Protein AF-A0A9Q0PE56-F1 (afdb_monomer_lite)

Foldseek 3Di:
DDDDDDDDDDDDDDDDDDDDDDDDDDDPPDPPPPDPPPFDADEFDCPQVDDDDPDPHTPSLVVLVVVLVVQCVDPVCVVQVQLDHEYEQAELCRSVNNQVSNLSYEYAYQFCLSDDVSSDDPVGYHHDHDDAPAAFADPVRFDDLVQQQAAEDDEEAQDADDQSNCSVVCCVVPVPPHSYHRYYADPPDCRRVVSLVNLSSYQEYEQGQHNHQHDSVCVSNVSSVHQYEREGPRGDDPPPVDPCVVRYHYDYD

Sequence (253 aa):
MRFGSLSCPNSNVGASRCHREKTCGRRNQGLRKLKPQSYPIISSYNRHSKLHGKEKVSVNKMLQTKLVRFLMARDEWKRFGGKDHLIVAHHPNSMLYARKKLGSAMFVLADFGRYPVEIANLGKDIIAPYKHVVRTIPIGESAQFDHRPILMHFQGAIYRKDGGAIRQELYYLLKDEKDVHFTFGTYRGNGIRKAAQGMASSKFCLNIAGDTPSSNRLFDAIASRCVPVIISDDIELPFEDVPVDQIVGTIEK

Organism: Salix purpurea (NCBI:txid77065)

InterPro domains:
  IPR004263 Exostosin-like [PTHR11062] (48-242)
  IPR040911 Exostosin, GT47 domain [PF03016] (40-242)

Secondary structure (DSSP, 8-state):
--PPP-PPPP-----------PPPP-----------------B---TT-S--TT-SS-HHHHHHHHHHHHHHHSHHHHHHTTTT-EEE--STTTTTTTTTTSTTSEEEES-STTS-TTTS-TTT-EE-PPPP-SPPPPTTTSPPGGG-SEEEEEEE-----GGGGHHHHHHHHHTTSTTEEEEE--SSTTHHHHHHHHHHTEEEEEEE--SSS--THHHHHHHTT-EEEEE-SS-PPTTTTS-GGGT-EEE--

Radius of gyration: 26.86 Å; chains: 1; bounding box: 42×89×53 Å

Structure (mmCIF, N/CA/C/O backbone):
data_AF-A0A9Q0PE56-F1
#
_entry.id   AF-A0A9Q0PE56-F1
#
loop_
_atom_site.group_PDB
_atom_site.id
_atom_site.type_symbol
_atom_site.label_atom_id
_atom_site.label_alt_id
_atom_site.label_comp_id
_atom_site.label_asym_id
_atom_site.label_entity_id
_atom_site.label_seq_id
_atom_site.pdbx_PDB_ins_code
_atom_site.Cartn_x
_atom_site.Cartn_y
_atom_site.Cartn_z
_atom_site.occupancy
_atom_site.B_iso_or_equiv
_atom_site.auth_seq_id
_atom_site.auth_comp_id
_atom_site.auth_asym_id
_atom_site.auth_atom_id
_atom_site.pdbx_PDB_model_num
ATOM 1 N N . MET A 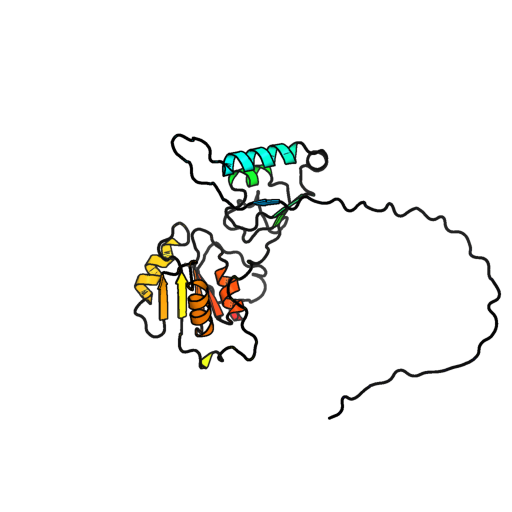1 1 ? -8.902 -42.636 25.214 1.00 28.75 1 MET A N 1
ATOM 2 C CA . MET A 1 1 ? -9.293 -44.044 24.996 1.00 28.75 1 MET A CA 1
ATOM 3 C C . MET A 1 1 ? -9.644 -44.235 23.526 1.00 28.75 1 MET A C 1
ATOM 5 O O . MET A 1 1 ? -10.440 -43.468 23.016 1.00 28.75 1 MET A O 1
ATOM 9 N N . ARG A 1 2 ? -8.963 -45.210 22.905 1.00 24.36 2 ARG A N 1
ATOM 10 C CA . ARG A 1 2 ? -9.181 -45.942 21.637 1.00 24.36 2 ARG A CA 1
ATOM 11 C C . ARG A 1 2 ? -9.651 -45.207 20.367 1.00 24.36 2 ARG A C 1
ATOM 13 O O . ARG A 1 2 ? -10.824 -44.924 20.176 1.00 24.36 2 ARG A O 1
ATOM 20 N N . PHE A 1 3 ? -8.684 -45.083 19.454 1.00 23.02 3 PHE A N 1
ATOM 21 C CA . PHE A 1 3 ? -8.836 -45.022 18.000 1.00 23.02 3 PHE A CA 1
ATOM 22 C C . PHE A 1 3 ? -9.337 -46.366 17.438 1.00 23.02 3 PHE A C 1
ATOM 24 O O . PHE A 1 3 ? -8.881 -47.422 17.882 1.00 23.02 3 PHE A O 1
ATOM 31 N N . GLY A 1 4 ? -10.238 -46.320 16.452 1.00 26.25 4 GLY A N 1
ATOM 32 C CA . GLY A 1 4 ? -10.675 -47.472 15.662 1.00 26.25 4 GLY A CA 1
ATOM 33 C C . GLY A 1 4 ? -9.893 -47.570 14.351 1.00 26.25 4 GLY A C 1
ATOM 34 O O . GLY A 1 4 ? -9.910 -46.649 13.541 1.00 26.25 4 GLY A O 1
ATOM 35 N N . SER A 1 5 ? -9.196 -48.688 14.177 1.00 26.25 5 SER A N 1
ATOM 36 C CA . SER A 1 5 ? -8.489 -49.127 12.973 1.00 26.25 5 SER A CA 1
ATOM 37 C C . SER A 1 5 ? -9.427 -49.864 12.014 1.00 26.25 5 SER A C 1
ATOM 39 O O . SER A 1 5 ? -10.208 -50.699 12.469 1.00 26.25 5 SER A O 1
ATOM 41 N N . LEU A 1 6 ? -9.274 -49.655 10.705 1.00 28.08 6 LEU A N 1
ATOM 42 C CA . LEU A 1 6 ? -9.803 -50.548 9.670 1.00 28.08 6 LEU A CA 1
ATOM 43 C C . LEU A 1 6 ? -8.651 -51.093 8.819 1.00 28.08 6 LEU A C 1
ATOM 45 O O . LEU A 1 6 ? -7.722 -50.382 8.445 1.00 28.08 6 LEU A O 1
ATOM 49 N N . SER A 1 7 ? -8.722 -52.401 8.622 1.00 27.05 7 SER A N 1
ATOM 50 C CA . SER A 1 7 ? -7.692 -53.355 8.224 1.00 27.05 7 SER A CA 1
ATOM 51 C C . SER A 1 7 ? -7.712 -53.681 6.728 1.00 27.05 7 SER A C 1
ATOM 53 O O . SER A 1 7 ? -8.782 -53.819 6.140 1.00 27.05 7 SER A O 1
ATOM 55 N N . CYS A 1 8 ? -6.531 -53.915 6.149 1.00 25.52 8 CYS A N 1
ATOM 56 C CA . CYS A 1 8 ? -6.355 -54.620 4.873 1.00 25.52 8 CYS A CA 1
ATOM 57 C C . CYS A 1 8 ? -6.513 -56.145 5.058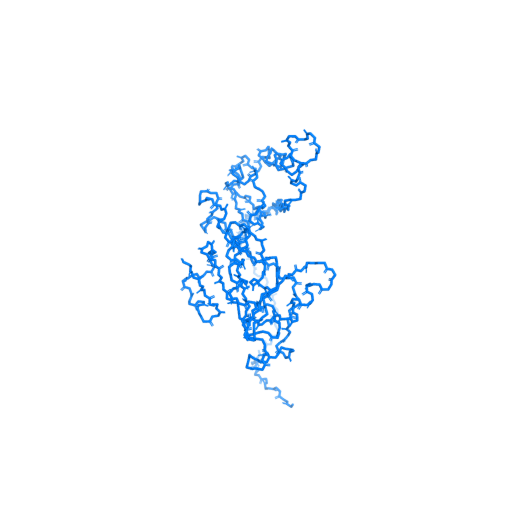 1.00 25.52 8 CYS A C 1
ATOM 59 O O . CYS A 1 8 ? -6.096 -56.656 6.101 1.00 25.52 8 CYS A O 1
ATOM 61 N N . PRO A 1 9 ? -7.004 -56.905 4.060 1.00 31.56 9 PRO A N 1
ATOM 62 C CA . PRO A 1 9 ? -6.915 -58.361 4.065 1.00 31.56 9 PRO A CA 1
ATOM 63 C C . PRO A 1 9 ? -5.605 -58.859 3.430 1.00 31.56 9 PRO A C 1
ATOM 65 O O . PRO A 1 9 ? -5.220 -58.440 2.340 1.00 31.56 9 PRO A O 1
ATOM 68 N N . ASN A 1 10 ? -4.958 -59.797 4.125 1.00 27.72 10 ASN A N 1
ATOM 69 C CA . ASN A 1 10 ? -3.873 -60.648 3.637 1.00 27.72 10 ASN A CA 1
ATOM 70 C C . ASN A 1 10 ? -4.438 -61.877 2.910 1.00 27.72 10 ASN A C 1
ATOM 72 O O . ASN A 1 10 ? -5.376 -62.503 3.401 1.00 27.72 10 ASN A O 1
ATOM 76 N N . SER A 1 11 ? -3.750 -62.332 1.863 1.00 32.38 11 SER A N 1
ATOM 77 C CA . SER A 1 11 ? -3.733 -63.750 1.488 1.00 32.38 11 SER A CA 1
ATOM 78 C C . SER A 1 11 ? -2.344 -64.142 0.974 1.00 32.38 11 SER A C 1
ATOM 80 O O . SER A 1 11 ? -1.921 -63.718 -0.098 1.00 32.38 11 SER A O 1
ATOM 82 N N . ASN A 1 12 ? -1.642 -64.939 1.785 1.00 28.52 12 ASN A N 1
ATOM 83 C CA . ASN A 1 12 ? -0.388 -65.637 1.492 1.00 28.52 12 ASN A CA 1
ATOM 84 C C . ASN A 1 12 ? -0.635 -66.826 0.557 1.00 28.52 12 ASN A C 1
ATOM 86 O O . ASN A 1 12 ? -1.458 -67.649 0.936 1.00 28.52 12 ASN A O 1
ATOM 90 N N . VAL A 1 13 ? 0.167 -67.015 -0.504 1.00 32.25 13 VAL A N 1
ATOM 91 C CA . VAL A 1 13 ? 0.642 -68.350 -0.944 1.00 32.25 13 VAL A CA 1
ATOM 92 C C . VAL A 1 13 ? 1.961 -68.228 -1.739 1.00 32.25 13 VAL A C 1
ATOM 94 O O . VAL A 1 13 ? 2.001 -67.581 -2.777 1.00 32.25 13 VAL A O 1
ATOM 97 N N . GLY A 1 14 ? 3.009 -68.919 -1.268 1.00 28.86 14 GLY A N 1
ATOM 98 C CA . GLY A 1 14 ? 3.878 -69.773 -2.099 1.00 28.86 14 GLY A CA 1
ATOM 99 C C . GLY A 1 14 ? 5.016 -69.149 -2.914 1.00 28.86 14 GLY A C 1
ATOM 100 O O . GLY A 1 14 ? 4.818 -68.641 -4.010 1.00 28.86 14 GLY A O 1
ATOM 101 N N . ALA A 1 15 ? 6.247 -69.331 -2.435 1.00 33.28 15 ALA A N 1
ATOM 102 C CA . ALA A 1 15 ? 7.472 -69.123 -3.198 1.00 33.28 15 ALA A CA 1
ATOM 103 C C . ALA A 1 15 ? 7.702 -70.240 -4.237 1.00 33.28 15 ALA A C 1
ATOM 105 O O . ALA A 1 15 ? 7.791 -71.410 -3.872 1.00 33.28 15 ALA A O 1
ATOM 106 N N . SER A 1 16 ? 7.921 -69.878 -5.506 1.00 29.52 16 SER A N 1
ATOM 107 C CA . SER A 1 16 ? 8.578 -70.755 -6.487 1.00 29.52 16 SER A CA 1
ATOM 108 C C . SER A 1 16 ? 9.168 -69.970 -7.670 1.00 29.52 16 SER A C 1
ATOM 110 O O . SER A 1 16 ? 8.442 -69.408 -8.479 1.00 29.52 16 SER A O 1
ATOM 112 N N . ARG A 1 17 ? 10.510 -69.963 -7.729 1.00 27.33 17 ARG A N 1
ATOM 113 C CA . ARG A 1 17 ? 11.422 -69.819 -8.888 1.00 27.33 17 ARG A CA 1
ATOM 114 C C . ARG A 1 17 ? 11.013 -68.881 -10.045 1.00 27.33 17 ARG A C 1
ATOM 116 O O . ARG A 1 17 ? 10.307 -69.275 -10.964 1.00 27.33 17 ARG A O 1
ATOM 123 N N . CYS A 1 18 ? 11.652 -67.709 -10.102 1.00 23.55 18 CYS A N 1
ATOM 124 C CA . CYS A 1 18 ? 11.768 -66.903 -11.323 1.00 23.55 18 CYS A CA 1
ATOM 125 C C . CYS A 1 18 ? 12.645 -67.607 -12.376 1.00 23.55 18 CYS A C 1
ATOM 127 O O . CYS A 1 18 ? 13.857 -67.732 -12.185 1.00 23.55 18 CYS A O 1
ATOM 129 N N . HIS A 1 19 ? 12.061 -67.988 -13.515 1.00 27.89 19 HIS A N 1
ATOM 130 C CA . HIS A 1 19 ? 12.791 -68.239 -14.760 1.00 27.89 19 HIS A CA 1
ATOM 131 C C . HIS A 1 19 ? 12.694 -67.007 -15.676 1.00 27.89 19 HIS A C 1
ATOM 133 O O . HIS A 1 19 ? 11.640 -66.398 -15.816 1.00 27.89 19 HIS A O 1
ATOM 139 N N . ARG A 1 20 ? 13.839 -66.618 -16.251 1.00 29.34 20 ARG A N 1
ATOM 140 C CA . ARG A 1 20 ? 14.039 -65.451 -17.125 1.00 29.34 20 ARG A CA 1
ATOM 141 C C . ARG A 1 20 ? 13.215 -65.543 -18.415 1.00 29.34 20 ARG A C 1
ATOM 143 O O . ARG A 1 20 ? 13.476 -66.434 -19.218 1.00 29.34 20 ARG A O 1
ATOM 150 N N . GLU A 1 21 ? 12.404 -64.526 -18.694 1.00 28.52 21 GLU A N 1
ATOM 151 C CA . GLU A 1 21 ? 11.997 -64.172 -20.059 1.00 28.52 21 GLU A CA 1
ATOM 152 C C . GLU A 1 21 ? 12.701 -62.890 -20.523 1.00 28.52 21 GLU A C 1
ATOM 154 O O . GLU A 1 21 ? 12.891 -61.931 -19.773 1.00 28.52 21 GLU A O 1
ATOM 159 N N . LYS A 1 22 ? 13.178 -62.931 -21.770 1.00 30.56 22 LYS A N 1
ATOM 160 C CA . LYS A 1 22 ? 14.011 -61.916 -22.420 1.00 30.56 22 LYS A CA 1
ATOM 161 C C . LYS A 1 22 ? 13.154 -60.706 -22.805 1.00 30.56 22 LYS A C 1
ATOM 163 O O . LYS A 1 22 ? 12.193 -60.837 -23.555 1.00 30.56 22 LYS A O 1
ATOM 168 N N . THR A 1 23 ? 13.534 -59.522 -22.336 1.00 31.59 23 THR A N 1
ATOM 169 C CA . THR A 1 23 ? 12.888 -58.251 -22.676 1.00 31.59 23 THR A CA 1
ATOM 170 C C . THR A 1 23 ? 13.196 -57.818 -24.114 1.00 31.59 23 THR A C 1
ATOM 172 O O . THR A 1 23 ? 14.346 -57.757 -24.546 1.00 31.59 23 THR A O 1
ATOM 175 N N . CYS A 1 24 ? 12.134 -57.483 -24.850 1.00 28.98 24 CYS A N 1
ATOM 176 C CA . CYS A 1 24 ? 12.172 -56.833 -26.157 1.00 28.98 24 CYS A CA 1
ATOM 177 C C . CYS A 1 24 ? 12.701 -55.393 -26.017 1.00 28.98 24 CYS A C 1
ATOM 179 O O . CYS A 1 24 ? 12.162 -54.589 -25.255 1.00 28.98 24 CYS A O 1
ATOM 181 N N . GLY A 1 25 ? 13.763 -55.062 -26.755 1.00 35.16 25 GLY A N 1
ATOM 182 C CA . GLY A 1 25 ? 14.425 -53.761 -26.705 1.00 35.16 25 GLY A CA 1
ATOM 183 C C . GLY A 1 25 ? 13.564 -52.618 -27.252 1.00 35.16 25 GLY A C 1
ATOM 184 O O . GLY A 1 25 ? 13.229 -52.588 -28.435 1.00 35.16 25 GLY A O 1
ATOM 185 N N . ARG A 1 26 ? 13.285 -51.617 -26.409 1.00 37.03 26 ARG A N 1
ATOM 186 C CA . ARG A 1 26 ? 12.924 -50.261 -26.844 1.00 37.03 26 ARG A CA 1
ATOM 187 C C . ARG A 1 26 ? 14.088 -49.321 -26.553 1.00 37.03 26 ARG A C 1
ATOM 189 O O . ARG A 1 26 ? 14.605 -49.269 -25.443 1.00 37.03 26 ARG A O 1
ATOM 196 N N . ARG A 1 27 ? 14.511 -48.604 -27.596 1.00 33.78 27 ARG A N 1
ATOM 197 C CA . ARG A 1 27 ? 15.578 -47.598 -27.576 1.00 33.78 27 ARG A CA 1
ATOM 198 C C . ARG A 1 27 ? 15.263 -46.533 -26.523 1.00 33.78 27 ARG A C 1
ATOM 200 O O . ARG A 1 27 ? 14.249 -45.849 -26.633 1.00 33.78 27 ARG A O 1
ATOM 207 N N . ASN A 1 28 ? 16.160 -46.361 -25.555 1.00 31.53 28 ASN A N 1
ATOM 208 C CA . ASN A 1 28 ? 16.179 -45.196 -24.677 1.00 31.53 28 ASN A CA 1
ATOM 209 C C . ASN A 1 28 ? 16.488 -43.951 -25.518 1.00 31.53 28 ASN A C 1
ATOM 211 O O . ASN A 1 28 ? 17.649 -43.660 -25.805 1.00 31.53 28 ASN A O 1
ATOM 215 N N . GLN A 1 29 ? 15.460 -43.203 -25.919 1.00 40.94 29 GLN A N 1
ATOM 216 C CA . GLN A 1 29 ? 15.655 -41.795 -26.244 1.00 40.94 29 GLN A CA 1
ATOM 217 C C . GLN A 1 29 ? 15.961 -41.083 -24.928 1.00 40.94 29 GLN A C 1
ATOM 219 O O . GLN A 1 29 ? 15.133 -41.046 -24.021 1.00 40.94 29 GLN A O 1
ATOM 224 N N . GLY A 1 30 ? 17.194 -40.595 -24.797 1.00 31.36 30 GLY A N 1
ATOM 225 C CA . GLY A 1 30 ? 17.640 -39.889 -23.607 1.00 31.36 30 GLY A CA 1
ATOM 226 C C . GLY A 1 30 ? 16.722 -38.707 -23.311 1.00 31.36 30 GLY A C 1
ATOM 227 O O . GLY A 1 30 ? 16.643 -37.768 -24.103 1.00 31.36 30 GLY A O 1
ATOM 228 N N . LEU A 1 31 ? 16.064 -38.736 -22.148 1.00 39.06 31 LEU A N 1
ATOM 229 C CA . LEU A 1 31 ? 15.531 -37.531 -21.530 1.00 39.06 31 LEU A CA 1
ATOM 230 C C . LEU A 1 31 ? 16.694 -36.546 -21.403 1.00 39.06 31 LEU A C 1
ATOM 232 O O . LEU A 1 31 ? 17.593 -36.726 -20.576 1.00 39.06 31 LEU A O 1
ATOM 236 N N . ARG A 1 32 ? 16.701 -35.511 -22.250 1.00 38.09 32 ARG A N 1
ATOM 237 C CA . ARG A 1 32 ? 17.571 -34.356 -22.049 1.00 38.09 32 ARG A CA 1
ATOM 238 C C . ARG A 1 32 ? 17.239 -33.820 -20.663 1.00 38.09 32 ARG A C 1
ATOM 240 O O . ARG A 1 32 ? 16.153 -33.286 -20.457 1.00 38.09 32 ARG A O 1
ATOM 247 N N . LYS A 1 33 ? 18.161 -33.989 -19.713 1.00 35.38 33 LYS A N 1
ATOM 248 C CA . LYS A 1 33 ? 18.111 -33.296 -18.427 1.00 35.38 33 LYS A CA 1
ATOM 249 C C . LYS A 1 33 ? 18.011 -31.805 -18.742 1.00 35.38 33 LYS A C 1
ATOM 251 O O . LYS A 1 33 ? 18.992 -31.211 -19.190 1.00 35.38 33 LYS A O 1
ATOM 256 N N . LEU A 1 34 ? 16.828 -31.218 -18.563 1.00 34.91 34 LEU A N 1
ATOM 257 C CA . LEU A 1 34 ? 16.681 -29.771 -18.498 1.00 34.91 34 LEU A CA 1
ATOM 258 C C . LEU A 1 34 ? 17.579 -29.331 -17.343 1.00 34.91 34 LEU A C 1
ATOM 260 O O . LEU A 1 34 ? 17.321 -29.666 -16.187 1.00 34.91 34 LEU A O 1
ATOM 264 N N . LYS A 1 35 ? 18.704 -28.682 -17.661 1.00 30.56 35 LYS A N 1
ATOM 265 C CA . LYS A 1 35 ? 19.518 -28.029 -16.636 1.00 30.56 35 LYS A CA 1
ATOM 266 C C . LYS A 1 35 ? 18.582 -27.046 -15.924 1.00 30.56 35 LYS A C 1
ATOM 268 O O . LYS A 1 35 ? 17.920 -26.289 -16.635 1.00 30.56 35 LYS A O 1
ATOM 273 N N . PRO A 1 36 ? 18.481 -27.054 -14.585 1.00 38.06 36 PRO A N 1
ATOM 274 C CA . PRO A 1 36 ? 17.718 -26.037 -13.878 1.00 38.06 36 PRO A CA 1
ATOM 275 C C . PRO A 1 36 ? 18.328 -24.685 -14.246 1.00 38.06 36 PRO A C 1
ATOM 277 O O . PRO A 1 36 ? 19.454 -24.374 -13.860 1.00 38.06 36 PRO A O 1
ATOM 280 N N . GLN A 1 37 ? 17.625 -23.928 -15.083 1.00 45.38 37 GLN A N 1
ATOM 281 C CA . GLN A 1 37 ? 18.026 -22.578 -15.420 1.00 45.38 37 GLN A CA 1
ATOM 282 C C . GLN A 1 37 ? 17.711 -21.752 -14.178 1.00 45.38 37 GLN A C 1
ATOM 284 O O . GLN A 1 37 ? 16.553 -21.557 -13.817 1.00 45.38 37 GLN A O 1
ATOM 289 N N . SER A 1 38 ? 18.749 -21.390 -13.433 1.00 42.59 38 SER A N 1
ATOM 290 C CA . SER A 1 38 ? 18.641 -20.539 -12.259 1.00 42.59 38 SER A CA 1
ATOM 291 C C . SER A 1 38 ? 18.213 -19.150 -12.722 1.00 42.59 38 SER A C 1
ATOM 293 O O . SER A 1 38 ? 19.036 -18.332 -13.128 1.00 42.59 38 SER A O 1
ATOM 295 N N . TYR A 1 39 ? 16.907 -18.891 -12.697 1.00 48.34 39 TYR A N 1
ATOM 296 C CA . TYR A 1 39 ? 16.373 -17.561 -12.955 1.00 48.34 39 TYR A CA 1
ATOM 297 C C . TYR A 1 39 ? 16.816 -16.629 -11.818 1.00 48.34 39 TYR A C 1
ATOM 299 O O . TYR A 1 39 ? 16.581 -16.941 -10.645 1.00 48.34 39 TYR A O 1
ATOM 307 N N . PRO A 1 40 ? 17.489 -15.505 -12.112 1.00 48.44 40 PRO A N 1
ATOM 308 C CA . PRO A 1 40 ? 17.923 -14.579 -11.079 1.00 48.44 40 PRO A CA 1
ATOM 309 C C . PRO A 1 40 ? 16.702 -13.932 -10.415 1.00 48.44 40 PRO A C 1
ATOM 311 O O . PRO A 1 40 ? 16.056 -13.062 -10.994 1.00 48.44 40 PRO A O 1
ATOM 314 N N . ILE A 1 41 ? 16.402 -14.326 -9.175 1.00 47.69 41 ILE A N 1
ATOM 315 C CA . ILE A 1 41 ? 15.394 -13.654 -8.351 1.00 47.69 41 ILE A CA 1
ATOM 316 C C . ILE A 1 41 ? 15.969 -12.305 -7.920 1.00 47.69 41 ILE A C 1
ATOM 318 O O . ILE A 1 41 ? 16.859 -12.228 -7.072 1.00 47.69 41 ILE A O 1
ATOM 322 N N . ILE A 1 42 ? 15.462 -11.224 -8.508 1.00 57.44 42 ILE A N 1
ATOM 323 C CA . ILE A 1 42 ? 15.880 -9.864 -8.168 1.00 57.44 42 ILE A CA 1
ATOM 324 C C . ILE A 1 42 ? 14.815 -9.232 -7.282 1.00 57.44 42 ILE A C 1
ATOM 326 O O . ILE A 1 42 ? 13.702 -8.996 -7.739 1.00 57.44 42 ILE A O 1
ATOM 330 N N . SER A 1 43 ? 15.182 -8.914 -6.040 1.00 53.03 43 SER A N 1
ATOM 331 C CA . SER A 1 43 ? 14.363 -8.119 -5.122 1.00 53.03 43 SER A CA 1
ATOM 332 C C . SER A 1 43 ? 14.877 -6.679 -5.092 1.00 53.03 43 SER A C 1
ATOM 334 O O . SER A 1 43 ? 16.051 -6.435 -4.811 1.00 53.03 43 SER A O 1
ATOM 336 N N . SER A 1 44 ? 14.014 -5.703 -5.389 1.00 61.34 44 SER A N 1
ATOM 337 C CA . SER A 1 44 ? 14.350 -4.277 -5.287 1.00 61.34 44 SER A CA 1
ATOM 338 C C . SER A 1 44 ? 13.528 -3.612 -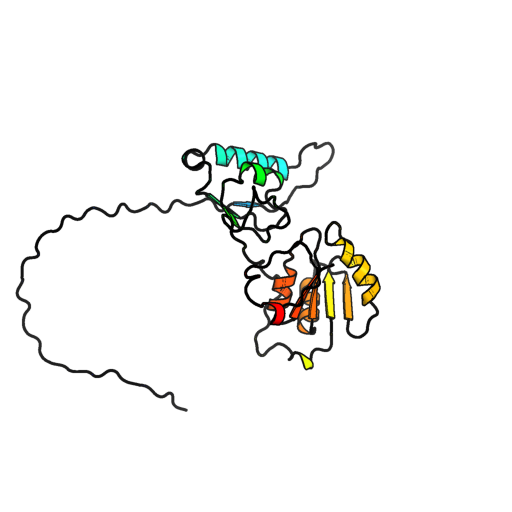4.200 1.00 61.34 44 SER A C 1
ATOM 340 O O . SER A 1 44 ? 12.310 -3.504 -4.304 1.00 61.34 44 SER A O 1
ATOM 342 N N . TYR A 1 45 ? 14.214 -3.098 -3.184 1.00 61.28 45 TYR A N 1
ATOM 343 C CA . TYR A 1 45 ? 13.654 -2.123 -2.258 1.00 61.28 45 TYR A CA 1
ATOM 344 C C . TYR A 1 45 ? 14.132 -0.734 -2.674 1.00 61.28 45 TYR A C 1
ATOM 346 O O . TYR A 1 45 ? 15.310 -0.556 -2.973 1.00 61.28 45 TYR A O 1
ATOM 354 N N . ASN A 1 46 ? 13.233 0.253 -2.655 1.00 69.12 46 ASN A N 1
ATOM 355 C CA . ASN A 1 46 ? 13.457 1.647 -3.066 1.00 69.12 46 ASN A CA 1
ATOM 356 C C . ASN A 1 46 ? 14.375 2.440 -2.090 1.00 69.12 46 ASN A C 1
ATOM 358 O O . ASN A 1 46 ? 14.106 3.594 -1.741 1.00 69.12 46 ASN A O 1
ATOM 362 N N . ARG A 1 47 ? 15.438 1.793 -1.587 1.00 75.25 47 ARG A N 1
ATOM 363 C CA . ARG A 1 47 ? 16.468 2.365 -0.709 1.00 75.25 47 ARG A CA 1
ATOM 364 C C . ARG A 1 47 ? 17.340 3.333 -1.501 1.00 75.25 47 ARG A C 1
ATOM 366 O O . ARG A 1 47 ? 17.525 3.149 -2.696 1.00 75.25 47 ARG A O 1
ATOM 373 N N . HIS A 1 48 ? 17.907 4.335 -0.830 1.00 82.19 48 HIS A N 1
ATOM 374 C CA . HIS A 1 48 ? 18.765 5.355 -1.458 1.00 82.19 48 HIS A CA 1
ATOM 375 C C . HIS A 1 48 ? 18.072 6.121 -2.601 1.00 82.19 48 HIS A C 1
ATOM 377 O O . HIS A 1 48 ? 18.677 6.446 -3.623 1.00 82.19 48 HIS A O 1
ATOM 383 N N . SER A 1 49 ? 16.768 6.364 -2.448 1.00 81.00 49 SER A N 1
ATOM 384 C CA . SER A 1 49 ? 15.947 7.124 -3.395 1.00 81.00 49 SER A CA 1
ATOM 385 C C . SER A 1 49 ? 16.086 8.639 -3.233 1.00 81.00 49 SER A C 1
ATOM 387 O O . SER A 1 49 ? 15.879 9.358 -4.210 1.00 81.00 49 SER A O 1
ATOM 389 N N . LYS A 1 50 ? 16.466 9.113 -2.037 1.00 83.62 50 LYS A N 1
ATOM 390 C CA . LYS A 1 50 ? 16.751 10.526 -1.757 1.00 83.62 50 LYS A CA 1
ATOM 391 C C . LYS A 1 50 ? 18.041 10.970 -2.452 1.00 83.62 50 LYS A C 1
ATOM 393 O O . LYS A 1 50 ? 18.991 10.196 -2.534 1.00 83.62 50 LYS A O 1
ATOM 398 N N . LEU A 1 51 ? 18.044 12.205 -2.944 1.00 84.94 51 LEU A N 1
ATOM 399 C CA . LEU A 1 51 ? 19.236 12.882 -3.455 1.00 84.94 51 LEU A CA 1
ATOM 400 C C . LEU A 1 51 ? 20.009 13.497 -2.287 1.00 84.94 51 LEU A C 1
ATOM 402 O O . LEU A 1 51 ? 19.390 13.991 -1.341 1.00 84.94 51 LEU A O 1
ATOM 406 N N . HIS A 1 52 ? 21.338 13.491 -2.366 1.00 80.88 52 HIS A N 1
ATOM 407 C CA . HIS A 1 52 ? 22.194 14.153 -1.387 1.00 80.88 52 HIS A CA 1
ATOM 408 C C . HIS A 1 52 ? 22.987 15.298 -2.033 1.00 80.88 52 HIS A C 1
ATOM 410 O O . HIS A 1 52 ? 23.589 15.153 -3.094 1.00 80.88 52 HIS A O 1
ATOM 416 N N . GLY A 1 53 ? 22.989 16.470 -1.389 1.00 83.56 53 GLY A N 1
ATOM 417 C CA . GLY A 1 53 ? 23.736 17.640 -1.860 1.00 83.56 53 GLY A CA 1
ATOM 418 C C . GLY A 1 53 ? 23.312 18.102 -3.260 1.00 83.56 53 GLY A C 1
ATOM 419 O O . GLY A 1 53 ? 22.144 18.394 -3.496 1.00 83.56 53 GLY A O 1
ATOM 420 N N . LYS A 1 54 ? 24.276 18.182 -4.185 1.00 81.75 54 LYS A N 1
ATOM 421 C CA . LYS A 1 54 ? 24.072 18.624 -5.580 1.00 81.75 54 LYS A CA 1
ATOM 422 C C . LYS A 1 54 ? 23.814 17.466 -6.557 1.00 81.75 54 LYS A C 1
ATOM 424 O O . LYS A 1 54 ? 23.888 17.657 -7.772 1.00 81.75 54 LYS A O 1
ATOM 429 N N . GLU A 1 55 ? 23.560 16.257 -6.058 1.00 87.38 55 GLU A N 1
ATOM 430 C CA . GLU A 1 55 ? 23.287 15.097 -6.908 1.00 87.38 55 GLU A CA 1
ATOM 431 C C . GLU A 1 55 ? 22.029 15.301 -7.762 1.00 87.38 55 GLU A C 1
ATOM 433 O O . GLU A 1 55 ? 20.967 15.665 -7.264 1.00 87.38 55 GLU A O 1
ATOM 438 N N . LYS A 1 56 ? 22.134 14.998 -9.062 1.00 86.06 56 LYS A N 1
ATOM 439 C CA . LYS A 1 56 ? 20.999 15.028 -10.005 1.00 86.06 56 LYS A CA 1
ATOM 440 C C . LYS A 1 56 ? 20.305 13.669 -10.162 1.00 86.06 56 LYS A C 1
ATOM 442 O O . LYS A 1 56 ? 19.203 13.588 -10.701 1.00 86.06 56 LYS A O 1
ATOM 447 N N . VAL A 1 57 ? 20.962 12.583 -9.749 1.00 87.38 57 VAL A N 1
ATOM 448 C CA . VAL A 1 57 ? 20.492 11.202 -9.922 1.00 87.38 57 VAL A CA 1
ATOM 449 C C . VAL A 1 57 ? 20.745 10.436 -8.635 1.00 87.38 57 VAL A C 1
ATOM 451 O O . VAL A 1 57 ? 21.880 10.370 -8.179 1.00 87.38 57 VAL A O 1
ATOM 454 N N . SER A 1 58 ? 19.701 9.825 -8.073 1.00 89.62 58 SER A N 1
ATOM 455 C CA . SER A 1 58 ? 19.843 9.033 -6.854 1.00 89.62 58 SER A CA 1
ATOM 456 C C . SER A 1 58 ? 20.524 7.697 -7.133 1.00 89.62 58 SER A C 1
ATOM 458 O O . SER A 1 58 ? 20.389 7.121 -8.222 1.00 89.62 58 SER A O 1
ATOM 460 N N . VAL A 1 59 ? 21.210 7.161 -6.122 1.00 88.75 59 VAL A N 1
ATOM 461 C CA . VAL A 1 59 ? 21.861 5.843 -6.194 1.00 88.75 59 VAL A CA 1
ATOM 462 C C . VAL A 1 59 ? 20.861 4.768 -6.623 1.00 88.75 59 VAL A C 1
ATOM 464 O O . VAL A 1 59 ? 21.174 3.953 -7.486 1.00 88.75 59 VAL A O 1
ATOM 467 N N . ASN A 1 60 ? 19.625 4.818 -6.121 1.00 88.75 60 ASN A N 1
ATOM 468 C CA . ASN A 1 60 ? 18.550 3.924 -6.551 1.00 88.75 60 ASN A CA 1
ATOM 469 C C . ASN A 1 60 ? 18.299 3.959 -8.068 1.00 88.75 60 ASN A C 1
ATOM 471 O O . ASN A 1 60 ? 18.244 2.915 -8.717 1.00 88.75 60 ASN A O 1
ATOM 475 N N . LYS A 1 61 ? 18.171 5.157 -8.654 1.00 90.94 61 LYS A N 1
ATOM 476 C CA . LYS A 1 61 ? 17.934 5.317 -10.097 1.00 90.94 61 LYS A CA 1
ATOM 477 C C . LYS A 1 61 ? 19.124 4.808 -10.913 1.00 90.94 61 LYS A C 1
ATOM 479 O O . LYS A 1 61 ? 18.935 4.149 -11.939 1.00 90.94 61 LYS A O 1
ATOM 484 N N . MET A 1 62 ? 20.343 5.068 -10.443 1.00 92.00 62 MET A N 1
ATOM 485 C CA . MET A 1 62 ? 21.571 4.570 -11.062 1.00 92.00 62 MET A CA 1
ATOM 486 C C . MET A 1 62 ? 21.653 3.035 -11.021 1.00 92.00 62 MET A C 1
ATOM 488 O O . MET A 1 62 ? 21.885 2.418 -12.061 1.00 92.00 62 MET A O 1
ATOM 492 N N . LEU A 1 63 ? 21.383 2.411 -9.870 1.00 91.62 63 LEU A N 1
ATOM 493 C CA . LEU A 1 63 ? 21.381 0.953 -9.708 1.00 91.62 63 LEU A CA 1
ATOM 494 C C . LEU A 1 63 ? 20.308 0.278 -10.567 1.00 91.62 63 LEU A C 1
ATOM 496 O O . LEU A 1 63 ? 20.613 -0.680 -11.272 1.00 91.62 63 LEU A O 1
ATOM 500 N N . GLN A 1 64 ? 19.083 0.809 -10.589 1.00 92.75 64 GLN A N 1
ATOM 501 C CA . GLN A 1 64 ? 18.020 0.295 -11.459 1.00 92.75 64 GLN A CA 1
ATOM 502 C C . GLN A 1 64 ? 18.395 0.407 -12.944 1.00 92.75 64 GLN A C 1
ATOM 504 O O . GLN A 1 64 ? 18.152 -0.512 -13.721 1.00 92.75 64 GLN A O 1
ATOM 509 N N . THR A 1 65 ? 19.056 1.495 -13.348 1.00 94.12 65 THR A N 1
ATOM 510 C CA . THR A 1 65 ? 19.537 1.654 -14.730 1.00 94.12 65 THR A CA 1
ATOM 511 C C . THR A 1 65 ? 20.621 0.630 -15.076 1.00 94.12 65 THR A C 1
ATOM 513 O O . THR A 1 65 ? 20.591 0.052 -16.164 1.00 94.12 65 THR A O 1
ATOM 516 N N . LYS A 1 66 ? 21.564 0.376 -14.159 1.00 94.19 66 LYS A N 1
ATOM 517 C CA . LYS A 1 66 ? 22.593 -0.662 -14.326 1.00 94.19 66 LYS A CA 1
ATOM 518 C C . LYS A 1 66 ? 21.978 -2.057 -14.407 1.00 94.19 66 LYS A C 1
ATOM 520 O O . LYS A 1 66 ? 22.384 -2.825 -15.271 1.00 94.19 66 LYS A O 1
ATOM 525 N N . LEU A 1 67 ? 20.979 -2.353 -13.575 1.00 92.75 67 LEU A N 1
ATOM 526 C CA . LEU A 1 67 ? 20.251 -3.620 -13.606 1.00 92.75 67 LEU A CA 1
ATOM 527 C C . LEU A 1 67 ? 19.603 -3.868 -14.970 1.00 92.75 67 LEU A C 1
ATOM 529 O O . LEU A 1 67 ? 19.774 -4.942 -15.535 1.00 92.75 67 LEU A O 1
ATOM 533 N N . VAL A 1 68 ? 18.905 -2.870 -15.519 1.00 95.56 68 VAL A N 1
ATOM 534 C CA . VAL A 1 68 ? 18.285 -2.995 -16.846 1.00 95.56 68 VAL A CA 1
ATOM 535 C C . VAL A 1 68 ? 19.337 -3.303 -17.908 1.00 95.56 68 VAL A C 1
ATOM 537 O O . VAL A 1 68 ? 19.168 -4.241 -18.679 1.00 95.56 68 VAL A O 1
ATOM 540 N N . ARG A 1 69 ? 20.446 -2.552 -17.928 1.00 96.75 69 ARG A N 1
ATOM 541 C CA . ARG A 1 69 ? 21.543 -2.793 -18.880 1.00 96.75 69 ARG A CA 1
ATOM 542 C C . ARG A 1 69 ? 22.126 -4.194 -18.730 1.00 96.75 69 ARG A C 1
ATOM 544 O O . ARG A 1 69 ? 22.366 -4.857 -19.730 1.00 96.75 69 ARG A O 1
ATOM 551 N N . PHE A 1 70 ? 22.339 -4.628 -17.492 1.00 95.25 70 PHE A N 1
ATOM 552 C CA . PHE A 1 70 ? 22.864 -5.950 -17.186 1.00 95.25 70 PHE A CA 1
ATOM 553 C C . PHE A 1 70 ? 21.944 -7.052 -17.707 1.00 95.25 70 PHE A C 1
ATOM 555 O O . PHE A 1 70 ? 22.423 -7.935 -18.407 1.00 95.25 70 PHE A O 1
ATOM 562 N N . LEU A 1 71 ? 20.643 -6.988 -17.401 1.00 94.25 71 LEU A N 1
ATOM 563 C CA . LEU A 1 71 ? 19.670 -7.994 -17.826 1.00 94.25 71 LEU A CA 1
ATOM 564 C C . LEU A 1 71 ? 19.530 -8.031 -19.343 1.00 94.25 71 LEU A C 1
ATOM 566 O O . LEU A 1 71 ? 19.701 -9.085 -19.938 1.00 94.25 71 LEU A O 1
ATOM 570 N N . MET A 1 72 ? 19.320 -6.878 -19.981 1.00 95.50 72 MET A N 1
ATOM 571 C CA . MET A 1 72 ? 19.121 -6.808 -21.432 1.00 95.50 72 MET A CA 1
ATOM 572 C C . MET A 1 72 ? 20.363 -7.215 -22.241 1.00 95.50 72 MET A C 1
ATOM 574 O O . MET A 1 72 ? 20.250 -7.539 -23.422 1.00 95.50 72 MET A O 1
ATOM 578 N N . ALA A 1 73 ? 21.552 -7.209 -21.629 1.00 96.56 73 ALA A N 1
ATOM 579 C CA . ALA A 1 73 ? 22.778 -7.682 -22.264 1.00 96.56 73 ALA A CA 1
ATOM 580 C C . ALA A 1 73 ? 22.909 -9.216 -22.276 1.00 96.56 73 ALA A C 1
ATOM 582 O O . ALA A 1 73 ? 23.683 -9.732 -23.085 1.00 96.56 73 ALA A O 1
ATOM 583 N N . ARG A 1 74 ? 22.176 -9.931 -21.411 1.00 94.31 74 ARG A N 1
ATOM 584 C CA . ARG A 1 74 ? 22.229 -11.394 -21.290 1.00 94.31 74 ARG A CA 1
ATOM 585 C C . ARG A 1 74 ? 21.623 -12.083 -22.506 1.00 94.31 74 ARG A C 1
ATOM 587 O O . ARG A 1 74 ? 20.616 -11.626 -23.046 1.00 94.31 74 ARG A O 1
ATOM 594 N N . ASP A 1 75 ? 22.228 -13.192 -22.918 1.00 96.12 75 ASP A N 1
ATOM 595 C CA . ASP A 1 75 ? 21.748 -13.964 -24.065 1.00 96.12 75 ASP A CA 1
ATOM 596 C C . ASP A 1 75 ? 20.381 -14.582 -23.769 1.00 96.12 75 ASP A C 1
ATOM 598 O O . ASP A 1 75 ? 19.524 -14.624 -24.647 1.00 96.12 75 ASP A O 1
ATOM 602 N N . GLU A 1 76 ? 20.130 -14.956 -22.513 1.00 94.31 76 GLU A N 1
ATOM 603 C CA . GLU A 1 76 ? 18.831 -15.410 -22.021 1.00 94.31 76 GLU A CA 1
ATOM 604 C C . GLU A 1 76 ? 17.749 -14.351 -22.253 1.00 94.31 76 GLU A C 1
ATOM 606 O O . GLU A 1 76 ? 16.692 -14.648 -22.808 1.00 94.31 76 GLU A O 1
ATOM 611 N N . TRP A 1 77 ? 18.034 -13.091 -21.907 1.00 95.94 77 TRP A N 1
ATOM 612 C CA . TRP A 1 77 ? 17.096 -11.996 -22.136 1.00 95.94 77 TRP A CA 1
ATOM 613 C C . TRP A 1 77 ? 16.872 -11.757 -23.627 1.00 95.94 77 TRP A C 1
ATOM 615 O O . TRP A 1 77 ? 15.732 -11.629 -24.066 1.00 95.94 77 TRP A O 1
ATOM 625 N N . LYS A 1 78 ? 17.946 -11.707 -24.426 1.00 96.50 78 LYS A N 1
ATOM 626 C CA . LYS A 1 78 ? 17.859 -11.480 -25.878 1.00 96.50 78 LYS A CA 1
ATOM 627 C C . LYS A 1 78 ? 17.088 -12.589 -26.593 1.00 96.50 78 LYS A C 1
ATOM 629 O O . LYS A 1 78 ? 16.367 -12.297 -27.541 1.00 96.50 78 LYS A O 1
ATOM 634 N N . ARG A 1 79 ? 17.209 -13.837 -26.130 1.00 96.00 79 ARG A N 1
ATOM 635 C CA . ARG A 1 79 ? 16.595 -15.016 -26.753 1.00 96.00 79 ARG A CA 1
ATOM 636 C C . ARG A 1 79 ? 15.068 -14.964 -26.758 1.00 96.00 79 ARG A C 1
ATOM 638 O O . ARG A 1 79 ? 14.467 -15.338 -27.759 1.00 96.00 79 ARG A O 1
ATOM 645 N N . PHE A 1 80 ? 14.454 -14.505 -25.667 1.00 95.31 80 PHE A N 1
ATOM 646 C CA . PHE A 1 80 ? 12.991 -14.471 -25.517 1.00 95.31 80 PHE A CA 1
ATOM 647 C C . PHE A 1 80 ? 12.429 -13.074 -25.224 1.00 95.31 80 PHE A C 1
ATOM 649 O O . PHE A 1 80 ? 11.256 -12.922 -24.881 1.00 95.31 80 PHE A O 1
ATOM 656 N N . GLY A 1 81 ? 13.258 -12.035 -25.335 1.00 94.69 81 GLY A N 1
ATOM 657 C CA . GLY A 1 81 ? 12.885 -10.665 -24.980 1.00 94.69 81 GLY A CA 1
ATOM 658 C C . GLY A 1 81 ? 12.523 -10.496 -23.500 1.00 94.69 81 GLY A C 1
ATOM 659 O O . GLY A 1 81 ? 11.739 -9.608 -23.173 1.00 94.69 81 GLY A O 1
ATOM 660 N N . GLY A 1 82 ? 13.034 -11.360 -22.617 1.00 93.69 82 GLY A N 1
ATOM 661 C CA . GLY A 1 82 ? 12.744 -11.359 -21.180 1.00 93.69 82 GLY A CA 1
ATOM 662 C C . GLY A 1 82 ? 11.414 -12.002 -20.766 1.00 93.69 82 GLY A C 1
ATOM 663 O O . GLY A 1 82 ? 11.122 -12.022 -19.577 1.00 93.69 82 GLY A O 1
ATOM 664 N N . LYS A 1 83 ? 10.612 -12.547 -21.695 1.00 94.25 83 LYS A N 1
ATOM 665 C CA . LYS A 1 83 ? 9.288 -13.139 -21.390 1.00 94.25 83 LYS A CA 1
ATOM 666 C C . LYS A 1 83 ? 9.337 -14.375 -20.488 1.00 94.25 83 LYS A C 1
ATOM 668 O O . LYS A 1 83 ? 8.355 -14.705 -19.837 1.00 94.25 83 LYS A O 1
ATOM 673 N N . ASP A 1 84 ? 10.472 -15.058 -20.467 1.00 92.31 84 ASP A N 1
ATOM 674 C CA . ASP A 1 84 ? 10.763 -16.227 -19.636 1.00 92.31 84 ASP A CA 1
ATOM 675 C C . ASP A 1 84 ? 11.409 -15.857 -18.288 1.00 92.31 84 ASP A C 1
ATOM 677 O O . ASP A 1 84 ? 11.782 -16.737 -17.516 1.00 92.31 84 ASP A O 1
ATOM 681 N N . HIS A 1 85 ? 11.565 -14.562 -17.992 1.00 93.50 85 HIS A N 1
ATOM 682 C CA . HIS A 1 85 ? 12.148 -14.098 -16.739 1.00 93.50 85 HIS A CA 1
ATOM 683 C C . HIS A 1 85 ? 11.066 -13.797 -15.701 1.00 93.50 85 HIS A C 1
ATOM 685 O O . HIS A 1 85 ? 10.048 -13.174 -15.999 1.00 93.50 85 HIS A O 1
ATOM 691 N N . LEU A 1 86 ? 11.351 -14.175 -14.453 1.00 94.50 86 LEU A N 1
ATOM 692 C CA . LEU A 1 86 ? 10.558 -13.832 -13.277 1.00 94.50 86 LEU A CA 1
ATOM 693 C C . LEU A 1 86 ? 11.300 -12.782 -12.442 1.00 94.50 86 LEU A C 1
ATOM 695 O O . LEU A 1 86 ? 12.430 -13.014 -12.009 1.00 94.50 86 LEU A O 1
ATOM 699 N N . ILE A 1 87 ? 10.672 -11.636 -12.185 1.00 93.69 87 ILE A N 1
ATOM 700 C CA . ILE A 1 87 ? 11.255 -10.545 -11.394 1.00 93.69 87 ILE A CA 1
ATOM 701 C C . ILE A 1 87 ? 10.367 -10.250 -10.181 1.00 93.69 87 ILE A C 1
ATOM 703 O O . ILE A 1 87 ? 9.182 -9.954 -10.305 1.00 93.69 87 ILE A O 1
ATOM 707 N N . VAL A 1 88 ? 10.958 -10.267 -8.984 1.00 91.81 88 VAL A N 1
ATOM 708 C CA . VAL A 1 88 ? 10.233 -10.019 -7.731 1.00 91.81 88 VAL A CA 1
ATOM 709 C C . VAL A 1 88 ? 10.263 -8.528 -7.395 1.00 91.81 88 VAL A C 1
ATOM 711 O O . VAL A 1 88 ? 11.156 -8.020 -6.713 1.00 91.81 88 VAL A O 1
ATOM 714 N N . ALA A 1 89 ? 9.250 -7.809 -7.868 1.00 91.06 89 ALA A N 1
ATOM 715 C CA . ALA A 1 89 ? 9.046 -6.384 -7.618 1.00 91.06 89 ALA A CA 1
ATOM 716 C C . ALA A 1 89 ? 7.876 -6.156 -6.645 1.00 91.06 89 ALA A C 1
ATOM 718 O O . ALA A 1 89 ? 7.034 -5.300 -6.881 1.00 91.06 89 ALA A O 1
ATOM 719 N N . HIS A 1 90 ? 7.856 -6.928 -5.551 1.00 88.62 90 HIS A N 1
ATOM 720 C CA . HIS A 1 90 ? 6.690 -7.095 -4.678 1.00 88.62 90 HIS A CA 1
ATOM 721 C C . HIS A 1 90 ? 6.065 -5.781 -4.188 1.00 88.62 90 HIS A C 1
ATOM 723 O O . HIS A 1 90 ? 4.864 -5.597 -4.301 1.00 88.62 90 HIS A O 1
ATOM 729 N N . HIS A 1 91 ? 6.854 -4.829 -3.683 1.00 87.12 91 HIS A N 1
ATOM 730 C CA . HIS A 1 91 ? 6.298 -3.562 -3.201 1.00 87.12 91 HIS A CA 1
ATOM 731 C C . HIS A 1 91 ? 5.869 -2.661 -4.387 1.00 87.12 91 HIS A C 1
ATOM 733 O O . HIS A 1 91 ? 6.672 -2.484 -5.299 1.00 87.12 91 HIS A O 1
ATOM 739 N N . PRO A 1 92 ? 4.731 -1.934 -4.351 1.00 86.94 92 PRO A N 1
ATOM 740 C CA . PRO A 1 92 ? 4.226 -1.144 -5.499 1.00 86.94 92 PRO A CA 1
ATOM 741 C C . PRO A 1 92 ? 5.143 -0.009 -6.004 1.00 86.94 92 PRO A C 1
ATOM 743 O O . PRO A 1 92 ? 4.947 0.570 -7.068 1.00 86.94 92 PRO A O 1
ATOM 746 N N . ASN A 1 93 ? 6.163 0.336 -5.214 1.00 87.31 93 ASN A N 1
ATOM 747 C CA . ASN A 1 93 ? 7.200 1.326 -5.547 1.00 87.31 93 ASN A CA 1
ATOM 748 C C . ASN A 1 93 ? 8.540 0.696 -5.970 1.00 87.31 93 ASN A C 1
ATOM 750 O O . ASN A 1 93 ? 9.511 1.416 -6.224 1.00 87.31 93 ASN A O 1
ATOM 754 N N . SER A 1 94 ? 8.635 -0.632 -5.987 1.00 88.44 94 SER A N 1
ATOM 755 C CA . SER A 1 94 ? 9.813 -1.360 -6.444 1.00 88.44 94 SER A CA 1
ATOM 756 C C . SER A 1 94 ? 10.025 -1.132 -7.936 1.00 88.44 94 SER A C 1
ATOM 758 O O . SER A 1 94 ? 9.081 -1.011 -8.711 1.00 88.44 94 SER A O 1
ATOM 760 N N . MET A 1 95 ? 11.293 -1.055 -8.350 1.00 88.81 95 MET A N 1
ATOM 761 C CA . MET A 1 95 ? 11.669 -0.910 -9.761 1.00 88.81 95 MET A CA 1
ATOM 762 C C . MET A 1 95 ? 11.021 0.278 -10.494 1.00 88.81 95 MET A C 1
ATOM 764 O O . MET A 1 95 ? 10.877 0.224 -11.711 1.00 88.81 95 MET A O 1
ATOM 768 N N . LEU A 1 96 ? 10.662 1.367 -9.802 1.00 89.19 96 LEU A N 1
ATOM 769 C CA . LEU A 1 96 ? 9.956 2.516 -10.392 1.00 89.19 96 LEU A CA 1
ATOM 770 C C . LEU A 1 96 ? 10.554 3.015 -11.726 1.00 89.19 96 LEU A C 1
ATOM 772 O O . LEU A 1 96 ? 9.807 3.379 -12.632 1.00 89.19 96 LEU A O 1
ATOM 776 N N . TYR A 1 97 ? 11.884 2.992 -11.870 1.00 91.19 97 TYR A N 1
ATOM 777 C CA . TYR A 1 97 ? 12.599 3.422 -13.079 1.00 91.19 97 TYR A CA 1
ATOM 778 C C . TYR A 1 97 ? 12.888 2.286 -14.072 1.00 91.19 97 TYR A C 1
ATOM 780 O O . TYR A 1 97 ? 13.131 2.551 -15.251 1.00 91.19 97 TYR A O 1
ATOM 788 N N . ALA A 1 98 ? 12.904 1.034 -13.610 1.00 93.19 98 ALA A N 1
ATOM 789 C CA . ALA A 1 98 ? 13.231 -0.138 -14.420 1.00 93.19 98 ALA A CA 1
ATOM 790 C C . ALA A 1 98 ? 11.993 -0.841 -15.000 1.00 93.19 98 ALA A C 1
ATOM 792 O O . ALA A 1 98 ? 12.067 -1.363 -16.109 1.00 93.19 98 ALA A O 1
ATOM 793 N N . ARG A 1 99 ? 10.853 -0.816 -14.297 1.00 92.12 99 ARG A N 1
ATOM 794 C CA . ARG A 1 99 ? 9.659 -1.624 -14.598 1.00 92.12 99 ARG A CA 1
ATOM 795 C C . ARG A 1 99 ? 9.129 -1.452 -16.017 1.00 92.12 99 ARG A C 1
ATOM 797 O O . ARG A 1 99 ? 8.797 -2.440 -16.649 1.00 92.12 99 ARG A O 1
ATOM 804 N N . LYS A 1 100 ? 9.164 -0.235 -16.576 1.00 94.06 100 LYS A N 1
ATOM 805 C CA . LYS A 1 100 ? 8.756 0.001 -17.974 1.00 94.06 100 LYS A CA 1
ATOM 806 C C . LYS A 1 100 ? 9.666 -0.708 -18.984 1.00 94.06 100 LYS A C 1
ATOM 808 O O . LYS A 1 100 ? 9.191 -1.181 -20.004 1.00 94.06 100 LYS A O 1
ATOM 813 N N . LYS A 1 101 ? 10.972 -0.784 -18.713 1.00 95.69 101 LYS A N 1
ATOM 814 C CA . LYS A 1 101 ? 11.950 -1.430 -19.609 1.00 95.69 101 LYS A CA 1
ATOM 815 C C . LYS A 1 101 ? 11.981 -2.948 -19.448 1.00 95.69 101 LYS A C 1
ATOM 817 O O . LYS A 1 101 ? 12.371 -3.643 -20.374 1.00 95.69 101 LYS A O 1
ATOM 822 N N . LEU A 1 102 ? 11.597 -3.435 -18.272 1.00 95.25 102 LEU A N 1
ATOM 823 C CA . LEU A 1 102 ? 11.549 -4.858 -17.940 1.00 95.25 102 LEU A CA 1
ATOM 824 C C . LEU A 1 102 ? 10.128 -5.433 -18.035 1.00 95.25 102 LEU A C 1
ATOM 826 O O . LEU A 1 102 ? 9.923 -6.573 -17.646 1.00 95.25 102 LEU A O 1
ATOM 830 N N . GLY A 1 103 ? 9.157 -4.660 -18.532 1.00 95.06 103 GLY A N 1
ATOM 831 C CA . GLY A 1 103 ? 7.735 -5.014 -18.509 1.00 95.06 103 GLY A CA 1
ATOM 832 C C . GLY A 1 103 ? 7.359 -6.222 -19.367 1.00 95.06 103 GLY A C 1
ATOM 833 O O . GLY A 1 103 ? 6.253 -6.723 -19.237 1.00 95.06 103 GLY A O 1
ATOM 834 N N . SER A 1 104 ? 8.257 -6.721 -20.219 1.00 95.50 104 SER A N 1
ATOM 835 C CA . SER A 1 104 ? 8.051 -7.984 -20.937 1.00 95.50 104 SER A CA 1
ATOM 836 C C . SER A 1 104 ? 8.186 -9.222 -20.046 1.00 95.50 104 SER A C 1
ATOM 838 O O . SER A 1 104 ? 7.667 -10.270 -20.417 1.00 95.50 104 SER A O 1
ATOM 840 N N . ALA A 1 105 ? 8.867 -9.108 -18.903 1.00 95.75 105 ALA A N 1
ATOM 841 C CA . ALA A 1 105 ? 9.008 -10.179 -17.925 1.00 95.75 105 ALA A CA 1
ATOM 842 C C . ALA A 1 105 ? 7.726 -10.376 -17.104 1.00 95.75 105 ALA A C 1
ATOM 844 O O . ALA A 1 105 ? 6.863 -9.496 -17.049 1.00 95.75 105 ALA A O 1
ATOM 845 N N . MET A 1 106 ? 7.647 -11.523 -16.431 1.00 95.50 106 MET A N 1
ATOM 846 C CA . MET A 1 106 ? 6.648 -11.793 -15.403 1.00 95.50 106 MET A CA 1
ATOM 847 C C . MET A 1 106 ? 7.085 -11.145 -14.089 1.00 95.50 106 MET A C 1
ATOM 849 O O . MET A 1 106 ? 8.203 -11.366 -13.610 1.00 95.50 106 MET A O 1
ATOM 853 N N . PHE A 1 107 ? 6.204 -10.357 -13.483 1.00 94.56 107 PHE A N 1
ATOM 854 C CA . PHE A 1 107 ? 6.418 -9.763 -12.176 1.00 94.56 107 PHE A CA 1
ATOM 855 C C . PHE A 1 107 ? 5.691 -10.517 -11.071 1.00 94.56 107 PHE A C 1
ATOM 857 O O . PHE A 1 107 ? 4.563 -10.971 -11.227 1.00 94.56 107 PHE A O 1
ATOM 864 N N . VAL A 1 108 ? 6.351 -10.593 -9.915 1.00 93.44 108 VAL A N 1
ATOM 865 C CA . VAL A 1 108 ? 5.695 -10.891 -8.640 1.00 93.44 108 VAL A CA 1
ATOM 866 C C . VAL A 1 108 ? 5.465 -9.568 -7.918 1.00 93.44 108 VAL A C 1
ATOM 868 O O . VAL A 1 108 ? 6.434 -8.916 -7.510 1.00 93.44 108 VAL A O 1
ATOM 871 N N . LEU A 1 109 ? 4.202 -9.174 -7.789 1.00 90.88 109 LEU A N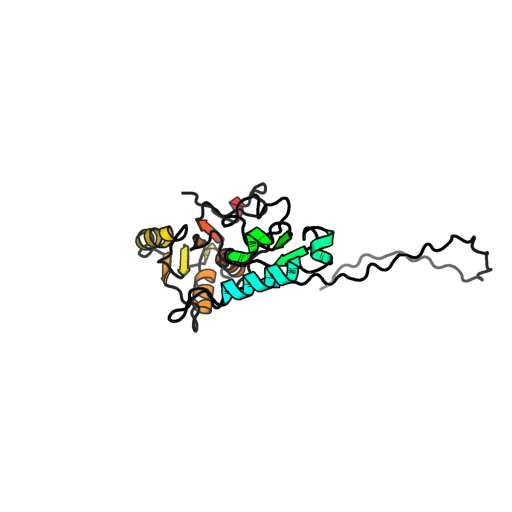 1
ATOM 872 C CA . LEU A 1 109 ? 3.739 -7.881 -7.277 1.00 90.88 109 LEU A CA 1
ATOM 873 C C . LEU A 1 109 ? 2.868 -8.065 -6.027 1.00 90.88 109 LEU A C 1
ATOM 875 O O . LEU A 1 109 ? 2.544 -9.189 -5.654 1.00 90.88 109 LEU A O 1
ATOM 879 N N . ALA A 1 110 ? 2.516 -6.967 -5.364 1.00 88.31 110 ALA A N 1
ATOM 880 C CA . ALA A 1 110 ? 1.552 -6.958 -4.262 1.00 88.31 110 ALA A CA 1
ATOM 881 C C . ALA A 1 110 ? 0.149 -6.493 -4.681 1.00 88.31 110 ALA A C 1
ATOM 883 O O . ALA A 1 110 ? -0.825 -6.900 -4.060 1.00 88.31 110 ALA A O 1
ATOM 884 N N . ASP A 1 111 ? 0.067 -5.638 -5.701 1.00 88.19 111 ASP A N 1
ATOM 885 C CA . ASP A 1 111 ? -1.156 -5.146 -6.335 1.00 88.19 111 ASP A CA 1
ATOM 886 C C . ASP A 1 111 ? -0.836 -4.676 -7.765 1.00 88.19 111 ASP A C 1
ATOM 888 O O . ASP A 1 111 ? 0.343 -4.570 -8.139 1.00 88.19 111 ASP A O 1
ATOM 892 N N . PHE A 1 112 ? -1.877 -4.378 -8.545 1.00 88.62 112 PHE A N 1
ATOM 893 C CA . PHE A 1 112 ? -1.762 -3.785 -9.880 1.00 88.62 112 PHE A CA 1
ATOM 894 C C . PHE A 1 112 ? -1.956 -2.265 -9.907 1.00 88.62 112 PHE A C 1
ATOM 896 O O . PHE A 1 112 ? -1.499 -1.622 -10.851 1.00 88.62 112 PHE A O 1
ATOM 903 N N . GLY A 1 113 ? -2.523 -1.655 -8.861 1.00 85.38 113 GLY A N 1
ATOM 904 C CA . GLY A 1 113 ? -3.018 -0.272 -8.895 1.00 85.38 113 GLY A CA 1
ATOM 905 C C . GLY A 1 113 ? -1.971 0.821 -9.178 1.00 85.38 113 GLY A C 1
ATOM 906 O O . GLY A 1 113 ? -2.318 1.958 -9.476 1.00 85.38 113 GLY A O 1
ATOM 907 N N . ARG A 1 114 ? -0.661 0.521 -9.133 1.00 86.56 114 ARG A N 1
ATOM 908 C CA . ARG A 1 114 ? 0.418 1.457 -9.544 1.00 86.56 114 ARG A CA 1
ATOM 909 C C . ARG A 1 114 ? 1.047 1.173 -10.908 1.00 86.56 114 ARG A C 1
ATOM 911 O O . ARG A 1 114 ? 2.103 1.755 -11.218 1.00 86.56 114 ARG A O 1
ATOM 918 N N . TYR A 1 115 ? 0.465 0.277 -11.692 1.00 89.25 115 TYR A N 1
ATOM 919 C CA . TYR A 1 115 ? 0.994 -0.169 -12.972 1.00 89.25 115 TYR A CA 1
ATOM 920 C C . TYR A 1 115 ? -0.037 0.064 -14.080 1.00 89.25 115 TYR A C 1
ATOM 922 O O . TYR A 1 115 ? -1.188 -0.321 -13.934 1.00 89.25 115 TYR A O 1
ATOM 930 N N . PRO A 1 116 ? 0.370 0.659 -15.213 1.00 90.44 116 PRO A N 1
ATOM 931 C CA . PRO A 1 116 ? -0.407 0.560 -16.441 1.00 90.44 116 PRO A CA 1
ATOM 932 C C . PRO A 1 116 ? -0.587 -0.910 -16.835 1.00 90.44 116 PRO A C 1
ATOM 934 O O . PRO A 1 116 ? 0.357 -1.698 -16.690 1.00 90.44 116 PRO A O 1
ATOM 937 N N . VAL A 1 117 ? -1.754 -1.255 -17.381 1.00 90.44 117 VAL A N 1
ATOM 938 C CA . VAL A 1 117 ? -2.125 -2.631 -17.758 1.00 90.44 117 VAL A CA 1
ATOM 939 C C . VAL A 1 117 ? -1.174 -3.258 -18.785 1.00 90.44 117 VAL A C 1
ATOM 941 O O . VAL A 1 117 ? -0.981 -4.473 -18.814 1.00 90.44 117 VAL A O 1
ATOM 944 N N . GLU A 1 118 ? -0.495 -2.441 -19.597 1.00 91.69 118 GLU A N 1
ATOM 945 C CA . GLU A 1 118 ? 0.509 -2.905 -20.561 1.00 91.69 118 GLU A CA 1
ATOM 946 C C . GLU A 1 118 ? 1.808 -3.354 -19.876 1.00 91.69 118 GLU A C 1
ATOM 948 O O . GLU A 1 118 ? 2.592 -4.117 -20.445 1.00 91.69 118 GLU A O 1
ATOM 953 N N . ILE A 1 119 ? 2.065 -2.857 -18.662 1.00 93.50 119 ILE A N 1
ATOM 954 C CA . ILE A 1 119 ? 3.250 -3.190 -17.867 1.00 93.50 119 ILE A CA 1
ATOM 955 C C . ILE A 1 119 ? 2.951 -4.324 -16.897 1.00 93.50 119 ILE A C 1
ATOM 957 O O . ILE A 1 119 ? 3.823 -5.179 -16.735 1.00 93.50 119 ILE A O 1
ATOM 961 N N . ALA A 1 120 ? 1.787 -4.334 -16.244 1.00 92.69 120 ALA A N 1
ATOM 962 C CA . ALA A 1 120 ? 1.405 -5.429 -15.364 1.00 92.69 120 ALA A CA 1
ATOM 963 C C . ALA A 1 120 ? -0.090 -5.754 -15.441 1.00 92.69 120 ALA A C 1
ATOM 965 O O . ALA A 1 120 ? -0.903 -4.837 -15.440 1.00 92.69 120 ALA A O 1
ATOM 966 N N . ASN A 1 121 ? -0.436 -7.041 -15.514 1.00 92.00 121 ASN A N 1
ATOM 967 C CA . ASN A 1 121 ? -1.819 -7.514 -15.600 1.00 92.00 121 ASN A CA 1
ATOM 968 C C . ASN A 1 121 ? -1.977 -8.983 -15.172 1.00 92.00 121 ASN A C 1
ATOM 970 O O . ASN A 1 121 ? -1.016 -9.754 -15.163 1.00 92.00 121 ASN A O 1
ATOM 974 N N . LEU A 1 122 ? -3.224 -9.383 -14.903 1.00 88.62 122 LEU A N 1
ATOM 975 C CA . LEU A 1 122 ? -3.613 -10.734 -14.472 1.00 88.62 122 LEU A CA 1
ATOM 976 C C . LEU A 1 122 ? -3.226 -11.852 -15.451 1.00 88.62 122 LEU A C 1
ATOM 978 O O . LEU A 1 122 ? -2.979 -12.979 -15.035 1.00 88.62 122 LEU A O 1
ATOM 982 N N . GLY A 1 123 ? -3.162 -11.559 -16.752 1.00 90.81 123 GLY A N 1
ATOM 983 C CA . GLY A 1 123 ? -2.818 -12.554 -17.769 1.00 90.81 123 GLY A CA 1
ATOM 984 C C . GLY A 1 123 ? -1.332 -12.921 -17.801 1.00 90.81 123 GLY A C 1
ATOM 985 O O . GLY A 1 123 ? -0.957 -13.889 -18.463 1.00 90.81 123 GLY A O 1
ATOM 986 N N . LYS A 1 124 ? -0.478 -12.146 -17.123 1.00 92.75 124 LYS A N 1
ATOM 987 C CA . LYS A 1 124 ? 0.981 -12.266 -17.214 1.00 92.75 124 LYS A CA 1
ATOM 988 C C . LYS A 1 124 ? 1.669 -12.320 -15.853 1.00 92.75 124 LYS A C 1
ATOM 990 O O . LYS A 1 124 ? 2.647 -13.046 -15.724 1.00 92.75 124 LYS A O 1
ATOM 995 N N . ASP A 1 125 ? 1.218 -11.547 -14.871 1.00 94.00 125 ASP A N 1
ATOM 996 C CA . ASP A 1 125 ? 1.912 -11.338 -13.597 1.00 94.00 125 ASP A CA 1
ATOM 997 C C . ASP A 1 125 ? 1.225 -12.045 -12.427 1.00 94.00 125 ASP A C 1
ATOM 999 O O . ASP A 1 125 ? 0.067 -12.445 -12.494 1.00 94.00 125 ASP A O 1
ATOM 1003 N N . ILE A 1 126 ? 1.959 -12.180 -11.323 1.00 92.25 126 ILE A N 1
ATOM 1004 C CA . ILE A 1 126 ? 1.516 -12.885 -10.121 1.00 92.25 126 ILE A CA 1
ATOM 1005 C C . ILE A 1 126 ? 1.409 -11.893 -8.965 1.00 92.25 126 ILE A C 1
ATOM 1007 O O . ILE A 1 126 ? 2.383 -11.217 -8.625 1.00 92.25 126 ILE A O 1
ATOM 1011 N N . ILE A 1 127 ? 0.256 -11.868 -8.296 1.00 89.44 127 ILE A N 1
ATOM 1012 C CA . ILE A 1 127 ? 0.107 -11.188 -7.008 1.00 89.44 127 ILE A CA 1
ATOM 1013 C C . ILE A 1 127 ? 0.519 -12.138 -5.884 1.00 89.44 127 ILE A C 1
ATOM 1015 O O . ILE A 1 127 ? -0.047 -13.216 -5.716 1.00 89.44 127 ILE A O 1
ATOM 1019 N N . ALA A 1 128 ? 1.515 -11.735 -5.100 1.00 89.94 128 ALA A N 1
ATOM 1020 C CA . ALA A 1 128 ? 1.912 -12.419 -3.879 1.00 89.94 128 ALA A CA 1
ATOM 1021 C C . ALA A 1 128 ? 1.444 -11.622 -2.649 1.00 89.94 128 ALA A C 1
ATOM 1023 O O . ALA A 1 128 ? 1.620 -10.401 -2.601 1.00 89.94 128 ALA A O 1
ATOM 1024 N N . PRO A 1 129 ? 0.903 -12.283 -1.611 1.00 87.31 129 PRO A N 1
ATOM 1025 C CA . PRO A 1 129 ? 0.475 -11.606 -0.393 1.00 87.31 129 PRO A CA 1
ATOM 1026 C C . PRO A 1 129 ? 1.659 -10.976 0.350 1.00 87.31 129 PRO A C 1
ATOM 1028 O O . PRO A 1 129 ? 2.790 -11.470 0.303 1.00 87.31 129 PRO A O 1
ATOM 1031 N N . TYR A 1 130 ? 1.408 -9.896 1.093 1.00 87.19 130 TYR A N 1
ATOM 1032 C CA . TYR A 1 130 ? 2.430 -9.355 1.984 1.00 87.19 130 TYR A CA 1
ATOM 1033 C C . TYR A 1 130 ? 2.727 -10.317 3.126 1.00 87.19 130 TYR A C 1
ATOM 1035 O O . TYR A 1 130 ? 1.840 -10.928 3.721 1.00 87.19 130 TYR A O 1
ATOM 1043 N N . LYS A 1 131 ? 3.998 -10.347 3.525 1.00 87.56 131 LYS A N 1
ATOM 1044 C CA . LYS A 1 131 ? 4.372 -10.894 4.822 1.00 87.56 131 LYS A CA 1
ATOM 1045 C C . LYS A 1 131 ? 3.845 -9.966 5.921 1.00 87.56 131 LYS A C 1
ATOM 1047 O O . LYS A 1 131 ? 4.258 -8.803 5.998 1.00 87.56 131 LYS A O 1
ATOM 1052 N N . HIS A 1 132 ? 2.963 -10.493 6.766 1.00 88.88 132 HIS A N 1
ATOM 1053 C CA . HIS A 1 132 ? 2.538 -9.817 7.988 1.00 88.88 132 HIS A CA 1
ATOM 1054 C C . HIS A 1 132 ? 3.738 -9.615 8.926 1.00 88.88 132 HIS A C 1
ATOM 1056 O O . HIS A 1 132 ? 4.666 -10.429 8.974 1.00 88.88 132 HIS A O 1
ATOM 1062 N N . VAL A 1 133 ? 3.742 -8.498 9.645 1.00 90.06 133 VAL A N 1
ATOM 1063 C CA . VAL A 1 133 ? 4.810 -8.115 10.581 1.00 90.06 133 VAL A CA 1
ATOM 1064 C C . VAL A 1 133 ? 4.433 -8.391 12.034 1.00 90.06 133 VAL A C 1
ATOM 1066 O O . VAL A 1 133 ? 5.314 -8.464 12.892 1.00 90.06 133 VAL A O 1
ATOM 1069 N N . VAL A 1 134 ? 3.140 -8.545 12.317 1.00 90.12 134 VAL A N 1
ATOM 1070 C CA . VAL A 1 134 ? 2.625 -8.912 13.643 1.00 90.12 134 VAL A CA 1
ATOM 1071 C C . VAL A 1 134 ? 2.721 -10.422 13.875 1.00 90.12 134 VAL A C 1
ATOM 1073 O O . VAL A 1 134 ? 2.714 -11.203 12.931 1.00 90.12 134 VAL A O 1
ATOM 1076 N N . ARG A 1 135 ? 2.807 -10.871 15.132 1.00 87.94 135 ARG A N 1
ATOM 1077 C CA . ARG A 1 135 ? 2.792 -12.312 15.435 1.00 87.94 135 ARG A CA 1
ATOM 1078 C C . ARG A 1 135 ? 1.404 -12.879 15.132 1.00 87.94 135 ARG A C 1
ATOM 1080 O O . ARG A 1 135 ? 0.414 -12.310 15.581 1.00 87.94 135 ARG A O 1
ATOM 1087 N N . THR A 1 136 ? 1.336 -14.019 14.449 1.00 87.81 136 THR A N 1
ATOM 1088 C CA . THR A 1 136 ? 0.081 -14.764 14.306 1.00 87.81 136 THR A CA 1
ATOM 1089 C C . THR A 1 136 ? -0.412 -15.237 15.672 1.00 87.81 136 THR A C 1
ATOM 1091 O O . THR A 1 136 ? 0.364 -15.783 16.461 1.00 87.81 136 THR A O 1
ATOM 1094 N N . ILE A 1 137 ? -1.698 -15.041 15.951 1.00 83.94 137 ILE A N 1
ATOM 1095 C CA . ILE A 1 137 ? -2.319 -15.479 17.205 1.00 83.94 137 ILE A CA 1
ATOM 1096 C C . ILE A 1 137 ? -2.952 -16.864 16.995 1.00 83.94 137 ILE A C 1
ATOM 1098 O O . ILE A 1 137 ? -3.804 -17.000 16.116 1.00 83.94 137 ILE A O 1
ATOM 1102 N N . PRO A 1 138 ? -2.581 -17.909 17.759 1.00 82.38 138 PRO A N 1
ATOM 1103 C CA . PRO A 1 138 ? -3.196 -19.243 17.678 1.00 82.38 138 PRO A CA 1
ATOM 1104 C C . PRO A 1 138 ? -4.694 -19.259 18.016 1.00 82.38 138 PRO A C 1
ATOM 1106 O O . PRO A 1 138 ? -5.181 -18.358 18.697 1.00 82.38 138 PRO A O 1
ATOM 1109 N N . ILE A 1 139 ? -5.446 -20.265 17.536 1.00 73.44 139 ILE A N 1
ATOM 1110 C CA . ILE A 1 139 ? -6.930 -20.337 17.642 1.00 73.44 139 ILE A CA 1
ATOM 1111 C C . ILE A 1 139 ? -7.422 -20.214 19.086 1.00 73.44 139 ILE A C 1
ATOM 1113 O O . ILE A 1 139 ? -8.368 -19.474 19.332 1.00 73.44 139 ILE A O 1
ATOM 1117 N N . GLY A 1 140 ? -6.703 -20.806 20.040 1.00 74.12 140 GLY A N 1
ATOM 1118 C CA . GLY A 1 140 ? -7.048 -20.746 21.462 1.00 74.12 140 GLY A CA 1
ATOM 1119 C C . GLY A 1 140 ? -6.554 -19.516 22.234 1.00 74.12 140 GLY A C 1
ATOM 1120 O O . GLY A 1 140 ? -6.888 -19.391 23.403 1.00 74.12 140 GLY A O 1
ATOM 1121 N N . GLU A 1 141 ? -5.758 -18.625 21.632 1.00 79.19 141 GLU A N 1
ATOM 1122 C CA . GLU A 1 141 ? -5.148 -17.480 22.341 1.00 79.19 141 GLU A CA 1
ATOM 1123 C C . GLU A 1 141 ? -5.837 -16.134 22.057 1.00 79.19 141 GLU A C 1
ATOM 1125 O O . GLU A 1 141 ? -5.538 -15.137 22.710 1.00 79.19 141 GLU A O 1
ATOM 1130 N N . SER A 1 142 ? -6.738 -16.071 21.071 1.00 77.62 142 SER A N 1
ATOM 1131 C CA . SER A 1 142 ? -7.458 -14.838 20.724 1.00 77.62 142 SER A CA 1
ATOM 1132 C C . SER A 1 142 ? -8.804 -14.789 21.438 1.00 77.62 142 SER A C 1
ATOM 1134 O O . SER A 1 142 ? -9.513 -15.793 21.491 1.00 77.62 142 SER A O 1
ATOM 1136 N N . ALA A 1 143 ? -9.184 -13.610 21.932 1.00 85.69 143 ALA A N 1
ATOM 1137 C CA . ALA A 1 143 ? -10.538 -13.383 22.416 1.00 85.69 143 ALA A CA 1
ATOM 1138 C C . ALA A 1 143 ? -11.558 -13.625 21.289 1.00 85.69 143 ALA A C 1
ATOM 1140 O O . ALA A 1 143 ? -11.349 -13.211 20.139 1.00 85.69 143 ALA A O 1
ATOM 1141 N N . GLN A 1 144 ? -12.672 -14.271 21.645 1.00 88.81 144 GLN A N 1
ATOM 1142 C CA . GLN A 1 144 ? -13.829 -14.418 20.762 1.00 88.81 144 GLN A CA 1
ATOM 1143 C C . GLN A 1 144 ? -14.338 -13.047 20.318 1.00 88.81 144 GLN A C 1
ATOM 1145 O O . GLN A 1 144 ? -14.199 -12.075 21.061 1.00 88.81 144 GLN A O 1
ATOM 1150 N N . PHE A 1 145 ? -14.931 -12.980 19.125 1.00 89.88 145 PHE A N 1
ATOM 1151 C CA . PHE A 1 145 ? -15.343 -11.727 18.487 1.00 89.88 145 PHE A CA 1
ATOM 1152 C C . PHE A 1 145 ? -16.156 -10.815 19.421 1.00 89.88 145 PHE A C 1
ATOM 1154 O O . PHE A 1 145 ? -15.818 -9.643 19.574 1.00 89.88 145 PHE A O 1
ATOM 1161 N N . ASP A 1 146 ? -17.153 -11.358 20.124 1.00 91.81 146 ASP A N 1
ATOM 1162 C CA . ASP A 1 146 ? -18.042 -10.574 20.994 1.00 91.81 146 ASP A CA 1
ATOM 1163 C C . ASP A 1 146 ? -17.378 -10.060 22.273 1.00 91.81 146 ASP A C 1
ATOM 1165 O O . ASP A 1 146 ? -17.788 -9.030 22.803 1.00 91.81 146 ASP A O 1
ATOM 1169 N N . HIS A 1 147 ? -16.316 -10.723 22.734 1.00 93.94 147 HIS A N 1
ATOM 1170 C CA . HIS A 1 147 ? -15.580 -10.349 23.945 1.00 93.94 147 HIS A CA 1
ATOM 1171 C C . HIS A 1 147 ? -14.482 -9.311 23.693 1.00 93.94 147 HIS A C 1
ATOM 1173 O O . HIS A 1 147 ? -13.755 -8.938 24.614 1.00 93.94 147 HIS A O 1
ATOM 1179 N N . ARG A 1 148 ? -14.316 -8.859 22.447 1.00 94.75 148 ARG A N 1
ATOM 1180 C CA . ARG A 1 148 ? -13.315 -7.852 22.102 1.00 94.75 148 ARG A CA 1
ATOM 1181 C C . ARG A 1 148 ? -13.817 -6.458 22.476 1.00 94.75 148 ARG A C 1
ATOM 1183 O O . ARG A 1 148 ? -14.866 -6.056 21.971 1.00 94.75 148 ARG A O 1
ATOM 1190 N N . PRO A 1 149 ? -13.085 -5.721 23.333 1.00 96.38 149 PRO A N 1
ATOM 1191 C CA . PRO A 1 149 ? -13.553 -4.443 23.862 1.00 96.38 149 PRO A CA 1
ATOM 1192 C C . PRO A 1 149 ? -13.488 -3.301 22.845 1.00 96.38 149 PRO A C 1
ATOM 1194 O O . PRO A 1 149 ? -14.184 -2.311 23.015 1.00 96.38 149 PRO A O 1
ATOM 1197 N N . ILE A 1 150 ? -12.654 -3.410 21.806 1.00 97.62 150 ILE A N 1
ATOM 1198 C CA . ILE A 1 150 ? -12.506 -2.367 20.789 1.00 97.62 150 ILE A CA 1
ATOM 1199 C C . ILE A 1 150 ? -13.363 -2.747 19.580 1.00 97.62 150 ILE A C 1
ATOM 1201 O O . ILE A 1 150 ? -13.231 -3.841 19.025 1.00 97.62 150 ILE A O 1
ATOM 1205 N N . LEU A 1 151 ? -14.231 -1.841 19.142 1.00 97.06 151 LEU A N 1
ATOM 1206 C CA . LEU A 1 151 ? -15.023 -2.022 17.933 1.00 97.06 151 LEU A CA 1
ATOM 1207 C C . LEU A 1 151 ? -14.133 -1.895 16.695 1.00 97.06 151 LEU A C 1
ATOM 1209 O O . LEU A 1 151 ? -14.089 -2.804 15.869 1.00 97.06 151 LEU A O 1
ATOM 1213 N N . MET A 1 152 ? -13.398 -0.790 16.582 1.00 97.00 152 MET A N 1
ATOM 1214 C CA . MET A 1 152 ? -12.652 -0.441 15.375 1.00 97.00 152 MET A CA 1
ATOM 1215 C C . MET A 1 152 ? -11.238 0.024 15.708 1.00 97.00 152 MET A C 1
ATOM 1217 O O . MET A 1 152 ? -11.041 0.822 16.618 1.00 97.00 152 MET A O 1
ATOM 1221 N N . HIS A 1 153 ? -10.246 -0.448 14.954 1.00 97.62 153 HIS A N 1
ATOM 1222 C CA . HIS A 1 153 ? -8.846 -0.126 15.211 1.00 97.62 153 HIS A CA 1
ATOM 1223 C C . HIS A 1 153 ? -8.072 0.284 13.959 1.00 97.62 153 HIS A C 1
ATOM 1225 O O . HIS A 1 153 ? -7.967 -0.452 12.974 1.00 97.62 153 HIS A O 1
ATOM 1231 N N . PHE A 1 154 ? -7.411 1.433 14.065 1.00 96.94 154 PHE A N 1
ATOM 1232 C CA . PHE A 1 154 ? -6.358 1.902 13.188 1.00 96.94 154 PHE A CA 1
ATOM 1233 C C . PHE A 1 154 ? -5.199 2.466 14.014 1.00 96.94 154 PHE A C 1
ATOM 1235 O O . PHE A 1 154 ? -5.351 3.389 14.810 1.00 96.94 154 PHE A O 1
ATOM 1242 N N . GLN A 1 155 ? -3.993 1.959 13.765 1.00 95.44 155 GLN A N 1
ATOM 1243 C CA . GLN A 1 155 ? -2.772 2.545 14.303 1.00 95.44 155 GLN A CA 1
ATOM 1244 C C . GLN A 1 155 ? -1.720 2.630 13.199 1.00 95.44 155 GLN A C 1
ATOM 1246 O O . GLN A 1 155 ? -1.236 1.620 12.675 1.00 95.44 155 GLN A O 1
ATOM 1251 N N . GLY A 1 156 ? -1.369 3.849 12.805 1.00 93.44 156 GLY A N 1
ATOM 1252 C CA . GLY A 1 156 ? -0.497 4.065 11.658 1.00 93.44 156 GLY A CA 1
ATOM 1253 C C . GLY A 1 156 ? -0.198 5.530 11.397 1.00 93.44 156 GLY A C 1
ATOM 1254 O O . GLY A 1 156 ? -0.613 6.414 12.133 1.00 93.44 156 GLY A O 1
ATOM 1255 N N . ALA A 1 157 ? 0.563 5.800 10.344 1.00 93.00 157 ALA A N 1
ATOM 1256 C CA . ALA A 1 157 ? 0.734 7.170 9.883 1.00 93.00 157 ALA A CA 1
ATOM 1257 C C . ALA A 1 157 ? -0.575 7.654 9.241 1.00 93.00 157 ALA A C 1
ATOM 1259 O O . ALA A 1 157 ? -1.033 7.043 8.269 1.00 93.00 157 ALA A O 1
ATOM 1260 N N . ILE A 1 158 ? -1.131 8.723 9.809 1.00 94.56 158 ILE A N 1
ATOM 1261 C CA . ILE A 1 158 ? -2.413 9.322 9.422 1.00 94.56 158 ILE A CA 1
ATOM 1262 C C . ILE A 1 158 ? -2.215 10.281 8.253 1.00 94.56 158 ILE A C 1
ATOM 1264 O O . ILE A 1 158 ? -2.816 10.094 7.207 1.00 94.56 158 ILE A O 1
ATOM 1268 N N . TYR A 1 159 ? -1.300 11.241 8.380 1.00 94.50 159 TYR A N 1
ATOM 1269 C CA . TYR A 1 159 ? -1.009 12.172 7.293 1.00 94.50 159 TYR A CA 1
ATOM 1270 C C . TYR A 1 159 ? -0.242 11.467 6.177 1.00 94.50 159 TYR A C 1
ATOM 1272 O O . TYR A 1 159 ? 0.922 11.078 6.336 1.00 94.50 159 TYR A O 1
ATOM 1280 N N . ARG A 1 160 ? -0.939 11.256 5.064 1.00 92.56 160 ARG A N 1
ATOM 1281 C CA . ARG A 1 160 ? -0.472 10.570 3.862 1.00 92.56 160 ARG A CA 1
ATOM 1282 C C . ARG A 1 160 ? -0.973 11.300 2.626 1.00 92.56 160 ARG A C 1
ATOM 1284 O O . ARG A 1 160 ? -1.775 12.220 2.729 1.00 92.56 160 ARG A O 1
ATOM 1291 N N . LYS A 1 161 ? -0.438 10.914 1.474 1.00 89.62 161 LYS A N 1
ATOM 1292 C CA . LYS A 1 161 ? -0.801 11.475 0.170 1.00 89.62 161 LYS A CA 1
ATOM 1293 C C . LYS A 1 161 ? -1.510 10.422 -0.679 1.00 89.62 161 LYS A C 1
ATOM 1295 O O . LYS A 1 161 ? -1.666 9.284 -0.237 1.00 89.62 161 LYS A O 1
ATOM 1300 N N . ASP A 1 162 ? -1.857 10.795 -1.908 1.00 87.12 162 ASP A N 1
ATOM 1301 C CA . ASP A 1 162 ? -2.518 9.921 -2.880 1.00 87.12 162 ASP A CA 1
ATOM 1302 C C . ASP A 1 162 ? -3.800 9.320 -2.244 1.00 87.12 162 ASP A C 1
ATOM 1304 O O . ASP A 1 162 ? -4.503 10.028 -1.516 1.00 87.12 162 ASP A O 1
ATOM 1308 N N . GLY A 1 163 ? -4.088 8.026 -2.430 1.00 82.88 163 GLY A N 1
ATOM 1309 C CA . GLY A 1 163 ? -5.254 7.362 -1.818 1.00 82.88 163 GLY A CA 1
ATOM 1310 C C . GLY A 1 163 ? -5.295 7.420 -0.281 1.00 82.88 163 GLY A C 1
ATOM 1311 O O . GLY A 1 163 ? -6.356 7.296 0.330 1.00 82.88 163 GLY A O 1
ATOM 1312 N N . GLY A 1 164 ? -4.157 7.674 0.369 1.00 89.06 164 GLY A N 1
ATOM 1313 C CA . GLY A 1 164 ? -4.034 7.760 1.820 1.00 89.06 164 GLY A CA 1
ATOM 1314 C C . GLY A 1 164 ? -4.474 9.086 2.428 1.00 89.06 164 GLY A C 1
ATOM 1315 O O . GLY A 1 164 ? -4.547 9.164 3.655 1.00 89.06 164 GLY A O 1
ATOM 1316 N N . ALA A 1 165 ? -4.787 10.104 1.619 1.00 91.81 165 ALA A N 1
ATOM 1317 C CA . ALA A 1 165 ? -5.261 11.402 2.108 1.00 91.81 165 ALA A CA 1
ATOM 1318 C C . ALA A 1 165 ? -6.518 11.271 2.994 1.00 91.81 165 ALA A C 1
ATOM 1320 O O . ALA A 1 165 ? -6.636 11.957 4.009 1.00 91.81 165 ALA A O 1
ATOM 1321 N N . ILE A 1 166 ? -7.389 10.299 2.693 1.00 91.25 166 ILE A N 1
ATOM 1322 C CA . ILE A 1 166 ? -8.613 10.021 3.464 1.00 91.25 166 ILE A CA 1
ATOM 1323 C C . ILE A 1 166 ? -8.354 9.686 4.936 1.00 91.25 166 ILE A C 1
ATOM 1325 O O . ILE A 1 166 ? -9.202 9.917 5.792 1.00 91.25 166 ILE A O 1
ATOM 1329 N N . ARG A 1 167 ? -7.172 9.157 5.275 1.00 94.81 167 ARG A N 1
ATOM 1330 C CA . ARG A 1 167 ? -6.850 8.805 6.664 1.00 94.81 167 ARG A CA 1
ATOM 1331 C C . ARG A 1 167 ? -6.960 10.004 7.593 1.00 94.81 167 ARG A C 1
ATOM 1333 O O . ARG A 1 167 ? -7.293 9.818 8.756 1.00 94.81 167 ARG A O 1
ATOM 1340 N N . GLN A 1 168 ? -6.654 11.202 7.095 1.00 95.31 168 GLN A N 1
ATOM 1341 C CA . GLN A 1 168 ? -6.781 12.430 7.867 1.00 95.31 168 GLN A CA 1
ATOM 1342 C C . GLN A 1 168 ? -8.245 12.740 8.179 1.00 95.31 168 GLN A C 1
ATOM 1344 O O . GLN A 1 168 ? -8.568 13.017 9.329 1.00 95.31 168 GLN A O 1
ATOM 1349 N N . GLU A 1 169 ? -9.114 12.666 7.177 1.00 94.56 169 GLU A N 1
ATOM 1350 C CA . GLU A 1 169 ? -10.547 12.905 7.337 1.00 94.56 169 GLU A CA 1
ATOM 1351 C C . GLU A 1 169 ? -11.172 11.883 8.293 1.00 94.56 169 GLU A C 1
ATOM 1353 O O . GLU A 1 169 ? -11.752 12.263 9.308 1.00 94.56 169 GLU A O 1
ATOM 1358 N N . LEU A 1 170 ? -10.928 10.589 8.060 1.00 95.81 170 LEU A N 1
ATOM 1359 C CA . LEU A 1 170 ? -11.401 9.515 8.938 1.00 95.81 170 LEU A CA 1
ATOM 1360 C C . LEU A 1 170 ? -10.866 9.644 10.364 1.00 95.81 170 LEU A C 1
ATOM 1362 O O . LEU A 1 170 ? -11.581 9.337 11.310 1.00 95.81 170 LEU A O 1
ATOM 1366 N N . TYR A 1 171 ? -9.630 10.116 10.542 1.00 96.94 171 TYR A N 1
ATOM 1367 C CA . TYR A 1 171 ? -9.098 10.371 11.876 1.00 96.94 171 TYR A CA 1
ATOM 1368 C C . TYR A 1 171 ? -9.918 11.434 12.611 1.00 96.94 171 TYR A C 1
ATOM 1370 O O . TYR A 1 171 ? -10.303 11.206 13.751 1.00 96.94 171 TYR A O 1
ATOM 1378 N N . TYR A 1 172 ? -10.213 12.576 11.986 1.00 96.88 172 TYR A N 1
ATOM 1379 C CA . TYR A 1 172 ? -10.991 13.625 12.653 1.00 96.88 172 TYR A CA 1
ATOM 1380 C C . TYR A 1 172 ? -12.452 13.239 12.889 1.00 96.88 172 TYR A C 1
ATOM 1382 O O . TYR A 1 172 ? -13.026 13.709 13.865 1.00 96.88 172 TYR A O 1
ATOM 1390 N N . LEU A 1 173 ? -13.015 12.366 12.050 1.00 96.81 173 LEU A N 1
ATOM 1391 C CA . LEU A 1 173 ? -14.366 11.835 12.229 1.00 96.81 173 LEU A CA 1
ATOM 1392 C C . LEU A 1 173 ? -14.453 10.776 13.335 1.00 96.81 173 LEU A C 1
ATOM 1394 O O . LEU A 1 173 ? -15.451 10.726 14.037 1.00 96.81 173 LEU A O 1
ATOM 1398 N N . LEU A 1 174 ? -13.434 9.923 13.486 1.00 96.88 174 LEU A N 1
ATOM 1399 C CA . LEU A 1 174 ? -13.541 8.698 14.290 1.00 96.88 174 LEU A CA 1
ATOM 1400 C C . LEU A 1 174 ? -12.705 8.695 15.579 1.00 96.88 174 LEU A C 1
ATOM 1402 O O . LEU A 1 174 ? -12.874 7.801 16.403 1.00 96.88 174 LEU A O 1
ATOM 1406 N N . LYS A 1 175 ? -11.770 9.636 15.773 1.00 95.19 175 LYS A N 1
ATOM 1407 C CA . LYS A 1 175 ? -10.809 9.585 16.898 1.00 95.19 175 LYS A CA 1
ATOM 1408 C C . LYS A 1 175 ? -11.436 9.676 18.293 1.00 95.19 175 LYS A C 1
ATOM 1410 O O . LYS A 1 175 ? -10.827 9.180 19.235 1.00 95.19 175 LYS A O 1
ATOM 1415 N N . ASP A 1 176 ? -12.593 10.325 18.415 1.00 96.25 176 ASP A N 1
ATOM 1416 C CA . ASP A 1 176 ? -13.286 10.537 19.694 1.00 96.25 176 ASP A CA 1
ATOM 1417 C C . ASP A 1 176 ? -14.537 9.644 19.824 1.00 96.25 176 ASP A C 1
ATOM 1419 O O . ASP A 1 176 ? -15.282 9.755 20.798 1.00 96.25 176 ASP A O 1
ATOM 1423 N N . GLU A 1 177 ? -14.765 8.749 18.857 1.00 98.12 177 GLU A N 1
ATOM 1424 C CA . GLU A 1 177 ? -15.896 7.825 18.867 1.00 98.12 177 GLU A CA 1
ATOM 1425 C C . GLU A 1 177 ? -15.704 6.702 19.888 1.00 98.12 177 GLU A C 1
ATOM 1427 O O . GLU A 1 177 ? -14.597 6.212 20.146 1.00 98.12 177 GLU A O 1
ATOM 1432 N N . LYS A 1 178 ? -16.819 6.261 20.472 1.00 97.69 178 LYS A N 1
ATOM 1433 C CA . LYS A 1 178 ? -16.809 5.214 21.493 1.00 97.69 178 LYS A CA 1
ATOM 1434 C C . LYS A 1 178 ? -16.302 3.890 20.908 1.00 97.69 178 LYS A C 1
ATOM 1436 O O . LYS A 1 178 ? -16.725 3.466 19.838 1.00 97.69 178 LYS A O 1
ATOM 1441 N N . ASP A 1 179 ? -15.425 3.216 21.652 1.00 97.06 179 ASP A N 1
ATOM 1442 C CA . ASP A 1 179 ? -14.827 1.921 21.299 1.00 97.06 179 ASP A CA 1
ATOM 1443 C C . ASP A 1 179 ? -14.013 1.943 19.985 1.00 97.06 179 ASP A C 1
ATOM 1445 O O . ASP A 1 179 ? -13.731 0.892 19.400 1.00 97.06 179 ASP A O 1
ATOM 1449 N N . VAL A 1 180 ? -13.580 3.128 19.536 1.00 98.06 180 VAL A N 1
ATOM 1450 C CA . VAL A 1 180 ? -12.710 3.304 18.368 1.00 98.06 180 VAL A CA 1
ATOM 1451 C C . VAL A 1 180 ? -11.294 3.681 18.802 1.00 98.06 180 VAL A C 1
ATOM 1453 O O . VAL A 1 180 ? -11.064 4.656 19.510 1.00 98.06 180 VAL A O 1
ATOM 1456 N N . HIS A 1 181 ? -10.301 2.923 18.335 1.00 97.81 181 HIS A N 1
ATOM 1457 C CA . HIS A 1 181 ? -8.883 3.248 18.490 1.00 97.81 181 HIS A CA 1
ATOM 1458 C C . HIS A 1 181 ? -8.318 3.725 17.158 1.00 97.81 181 HIS A C 1
ATOM 1460 O O . HIS A 1 181 ? -7.884 2.910 16.346 1.00 97.81 181 HIS A O 1
ATOM 1466 N N . PHE A 1 182 ? -8.286 5.037 16.928 1.00 97.69 182 PHE A N 1
ATOM 1467 C CA . PHE A 1 182 ? -7.705 5.628 15.720 1.00 97.69 182 PHE A CA 1
ATOM 1468 C C . PHE A 1 182 ? -6.537 6.545 16.092 1.00 97.69 182 PHE A C 1
ATOM 1470 O O . PHE A 1 182 ? -6.730 7.686 16.497 1.00 97.69 182 PHE A O 1
ATOM 1477 N N . THR A 1 183 ? -5.296 6.061 15.972 1.00 96.12 183 THR A N 1
ATOM 1478 C CA . THR A 1 183 ? -4.121 6.781 16.500 1.00 96.12 183 THR A CA 1
ATOM 1479 C C . THR A 1 183 ? -2.889 6.743 15.595 1.00 96.12 183 THR A C 1
ATOM 1481 O O . THR A 1 183 ? -2.747 5.920 14.682 1.00 96.12 183 THR A O 1
ATOM 1484 N N . PHE A 1 184 ? -1.944 7.646 15.873 1.00 95.25 184 PHE A N 1
ATOM 1485 C CA . PHE A 1 184 ? -0.632 7.639 15.233 1.00 95.25 184 PHE A CA 1
ATOM 1486 C C . PHE A 1 184 ? 0.180 6.401 15.639 1.00 95.25 184 PHE A C 1
ATOM 1488 O O . PHE A 1 184 ? 0.356 6.093 16.815 1.00 95.25 184 PHE A O 1
ATOM 1495 N N . GLY A 1 185 ? 0.733 5.709 14.644 1.00 91.81 185 GLY A N 1
ATOM 1496 C CA . GLY A 1 185 ? 1.579 4.530 14.829 1.00 91.81 185 GLY A CA 1
ATOM 1497 C C . GLY A 1 185 ? 3.059 4.778 14.532 1.00 91.81 185 GLY A C 1
ATOM 1498 O O . GLY A 1 185 ? 3.421 5.642 13.736 1.00 91.81 185 GLY A O 1
ATOM 1499 N N . THR A 1 186 ? 3.927 3.949 15.117 1.00 88.12 186 THR A N 1
ATOM 1500 C CA . THR A 1 186 ? 5.372 3.927 14.842 1.00 88.12 186 THR A CA 1
ATOM 1501 C C . THR A 1 186 ? 5.863 2.500 14.615 1.00 88.12 186 THR A C 1
ATOM 1503 O O . THR A 1 186 ? 5.382 1.562 15.245 1.00 88.12 186 THR A O 1
ATOM 1506 N N . TYR A 1 187 ? 6.841 2.331 13.724 1.00 83.88 187 TYR A N 1
ATOM 1507 C CA . TYR A 1 187 ? 7.528 1.051 13.505 1.00 83.88 187 TYR A CA 1
ATOM 1508 C C . TYR A 1 187 ? 8.722 0.854 14.456 1.00 83.88 187 TYR A C 1
ATOM 1510 O O . TYR A 1 187 ? 9.375 -0.185 14.420 1.00 83.88 187 TYR A O 1
ATOM 1518 N N . ARG A 1 188 ? 9.052 1.862 15.275 1.00 86.00 188 ARG A N 1
ATOM 1519 C CA . ARG A 1 188 ? 10.199 1.837 16.192 1.00 86.00 188 ARG A CA 1
ATOM 1520 C C . ARG A 1 188 ? 9.802 1.307 17.570 1.00 86.00 188 ARG A C 1
ATOM 1522 O O . ARG A 1 188 ? 8.662 1.471 18.009 1.00 86.00 188 ARG A O 1
ATOM 1529 N N . GLY A 1 189 ? 10.772 0.720 18.273 1.00 88.69 189 GLY A N 1
ATOM 1530 C CA . GLY A 1 189 ? 10.589 0.197 19.628 1.00 88.69 189 GLY A CA 1
ATOM 1531 C C . GLY A 1 189 ? 9.421 -0.790 19.708 1.00 88.69 189 GLY A C 1
ATOM 1532 O O . GLY A 1 189 ? 9.292 -1.686 18.881 1.00 88.69 189 GLY A O 1
ATOM 1533 N N . ASN A 1 190 ? 8.526 -0.584 20.676 1.00 89.06 190 ASN A N 1
ATOM 1534 C CA . ASN A 1 190 ? 7.369 -1.457 20.906 1.00 89.06 190 ASN A CA 1
ATOM 1535 C C . ASN A 1 190 ? 6.143 -1.130 20.031 1.00 89.06 190 ASN A C 1
ATOM 1537 O O . ASN A 1 190 ? 5.065 -1.663 20.288 1.00 89.06 190 ASN A O 1
ATOM 1541 N N . GLY A 1 191 ? 6.266 -0.257 19.026 1.00 90.88 191 GLY A N 1
ATOM 1542 C CA . GLY A 1 191 ? 5.123 0.215 18.238 1.00 90.88 191 GLY A CA 1
ATOM 1543 C C . GLY A 1 191 ? 4.380 -0.893 17.484 1.00 90.88 191 GLY A C 1
ATOM 1544 O O . GLY A 1 191 ? 3.152 -0.940 17.541 1.00 90.88 191 GLY A O 1
ATOM 1545 N N . ILE A 1 192 ? 5.111 -1.837 16.878 1.00 91.38 192 ILE A N 1
ATOM 1546 C CA . ILE A 1 192 ? 4.524 -3.006 16.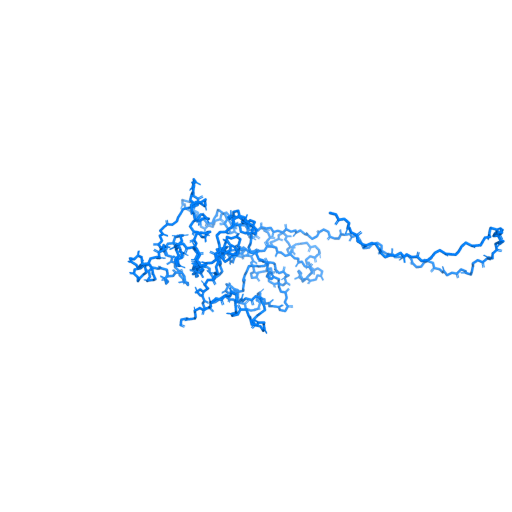195 1.00 91.38 192 ILE A CA 1
ATOM 1547 C C . ILE A 1 192 ? 3.779 -3.895 17.195 1.00 91.38 192 ILE A C 1
ATOM 1549 O O . ILE A 1 192 ? 2.654 -4.307 16.937 1.00 91.38 192 ILE A O 1
ATOM 1553 N N . ARG A 1 193 ? 4.373 -4.149 18.369 1.00 91.25 193 ARG A N 1
ATOM 1554 C CA . ARG A 1 193 ? 3.750 -4.972 19.415 1.00 91.25 193 ARG A CA 1
ATOM 1555 C C . ARG A 1 193 ? 2.472 -4.335 19.960 1.00 91.25 193 ARG A C 1
ATOM 1557 O O . ARG A 1 193 ? 1.490 -5.039 20.142 1.00 91.25 193 ARG A O 1
ATOM 1564 N N . LYS A 1 194 ? 2.475 -3.017 20.185 1.00 92.38 194 LYS A N 1
ATOM 1565 C CA . LYS A 1 194 ? 1.281 -2.275 20.622 1.00 92.38 194 LYS A CA 1
ATOM 1566 C C . LYS A 1 194 ? 0.171 -2.326 19.574 1.00 92.38 194 LYS A C 1
ATOM 1568 O O . LYS A 1 194 ? -0.965 -2.605 19.927 1.00 92.38 194 LYS A O 1
ATOM 1573 N N . ALA A 1 195 ? 0.510 -2.115 18.299 1.00 93.81 195 ALA A N 1
ATOM 1574 C CA . ALA A 1 195 ? -0.456 -2.240 17.211 1.00 93.81 195 ALA A CA 1
ATOM 1575 C C . ALA A 1 195 ? -1.032 -3.664 17.142 1.00 93.81 195 ALA A C 1
ATOM 1577 O O . ALA A 1 195 ? -2.241 -3.818 17.069 1.00 93.81 195 ALA A O 1
ATOM 1578 N N . ALA A 1 196 ? -0.190 -4.697 17.256 1.00 93.62 196 ALA A N 1
ATOM 1579 C CA . ALA A 1 196 ? -0.635 -6.090 17.274 1.00 93.62 196 ALA A CA 1
ATOM 1580 C C . ALA A 1 196 ? -1.595 -6.387 18.439 1.00 93.62 196 ALA A C 1
ATOM 1582 O O . ALA A 1 196 ? -2.611 -7.043 18.244 1.00 93.62 196 ALA A O 1
ATOM 1583 N N . GLN A 1 197 ? -1.301 -5.880 19.642 1.00 93.19 197 GLN A N 1
ATOM 1584 C CA . GLN A 1 197 ? -2.182 -6.017 20.808 1.00 93.19 197 GLN A CA 1
ATOM 1585 C C . GLN A 1 197 ? -3.522 -5.306 20.599 1.00 93.19 197 GLN A C 1
ATOM 1587 O O . GLN A 1 197 ? -4.563 -5.889 20.879 1.00 93.19 197 GLN A O 1
ATOM 1592 N N . GLY A 1 198 ? -3.504 -4.079 20.071 1.00 94.88 198 GLY A N 1
ATOM 1593 C CA . GLY A 1 198 ? -4.725 -3.348 19.737 1.00 94.88 198 GLY A CA 1
ATOM 1594 C C . GLY A 1 198 ? -5.574 -4.106 18.718 1.00 94.88 198 GLY A C 1
ATOM 1595 O O . GLY A 1 198 ? -6.751 -4.347 18.962 1.00 94.88 198 GLY A O 1
ATOM 1596 N N . MET A 1 199 ? -4.961 -4.589 17.635 1.00 95.44 199 MET A N 1
ATOM 1597 C CA . MET A 1 199 ? -5.640 -5.386 16.607 1.00 95.44 199 MET A CA 1
ATOM 1598 C C . MET A 1 199 ? -6.244 -6.678 17.170 1.00 95.44 199 MET A C 1
ATOM 1600 O O . MET A 1 199 ? -7.383 -7.002 16.854 1.00 95.44 199 MET A O 1
ATOM 1604 N N . ALA A 1 200 ? -5.524 -7.391 18.040 1.00 94.06 200 ALA A N 1
ATOM 1605 C CA . ALA A 1 200 ? -6.004 -8.618 18.681 1.00 94.06 200 ALA A CA 1
ATOM 1606 C C . ALA A 1 200 ? -7.230 -8.404 19.584 1.00 94.06 200 ALA A C 1
ATOM 1608 O O . ALA A 1 200 ? -8.064 -9.298 19.727 1.00 94.06 200 ALA A O 1
ATOM 1609 N N . SER A 1 201 ? -7.328 -7.219 20.188 1.00 95.19 201 SER A N 1
ATOM 1610 C CA . SER A 1 201 ? -8.433 -6.805 21.057 1.00 95.19 201 SER A CA 1
ATOM 1611 C C . SER A 1 201 ? -9.570 -6.108 20.303 1.00 95.19 201 SER A C 1
ATOM 1613 O O . SER A 1 201 ? -10.492 -5.610 20.947 1.00 95.19 201 SER A O 1
ATOM 1615 N N . SER A 1 202 ? -9.510 -6.052 18.967 1.00 96.69 202 SER A N 1
ATOM 1616 C CA . SER A 1 202 ? -10.458 -5.308 18.130 1.00 96.69 202 SER A CA 1
ATOM 1617 C C . SER A 1 202 ? -11.325 -6.211 17.267 1.00 96.69 202 SER A C 1
ATOM 1619 O O . SER A 1 202 ? -10.867 -7.250 16.787 1.00 96.69 202 SER A O 1
ATOM 1621 N N . LYS A 1 203 ? -12.578 -5.816 17.038 1.00 96.12 203 LYS A N 1
ATOM 1622 C CA . LYS A 1 203 ? -13.493 -6.520 16.128 1.00 96.12 203 LYS A CA 1
ATOM 1623 C C . LYS A 1 203 ? -13.116 -6.257 14.672 1.00 96.12 203 LYS A C 1
ATOM 1625 O O . LYS A 1 203 ? -12.848 -7.205 13.932 1.00 96.12 203 LYS A O 1
ATOM 1630 N N . PHE A 1 204 ? -13.002 -4.980 14.309 1.00 96.88 204 PHE A N 1
ATOM 1631 C CA . PHE A 1 204 ? -12.712 -4.519 12.955 1.00 96.88 204 PHE A CA 1
ATOM 1632 C C . PHE A 1 204 ? -11.387 -3.760 12.881 1.00 96.88 204 PHE A C 1
ATOM 1634 O O . PHE A 1 204 ? -11.096 -2.890 13.704 1.00 96.88 204 PHE A O 1
ATOM 1641 N N . CYS A 1 205 ? -10.580 -4.060 11.867 1.00 97.00 205 CYS A N 1
ATOM 1642 C CA . CYS A 1 205 ? -9.303 -3.398 11.629 1.00 97.00 205 CYS A CA 1
ATOM 1643 C C . CYS A 1 205 ? -9.345 -2.656 10.306 1.00 97.00 205 CYS A C 1
ATOM 1645 O O . CYS A 1 205 ? -9.430 -3.269 9.242 1.00 97.00 205 CYS A O 1
ATOM 1647 N N . LEU A 1 206 ? -9.232 -1.331 10.375 1.00 95.75 206 LEU A N 1
ATOM 1648 C CA . LEU A 1 206 ? -9.273 -0.493 9.187 1.00 95.75 206 LEU A CA 1
ATOM 1649 C C . LEU A 1 206 ? -7.993 -0.679 8.364 1.00 95.75 206 LEU A C 1
ATOM 1651 O O . LEU A 1 206 ? -6.888 -0.311 8.779 1.00 95.75 206 LEU A O 1
ATOM 1655 N N . ASN A 1 207 ? -8.147 -1.216 7.162 1.00 93.56 207 ASN A N 1
ATOM 1656 C CA . ASN A 1 207 ? -7.129 -1.280 6.129 1.00 93.56 207 ASN A CA 1
ATOM 1657 C C . ASN A 1 207 ? -7.362 -0.164 5.106 1.00 93.56 207 ASN A C 1
ATOM 1659 O O . ASN A 1 207 ? -7.799 -0.386 3.981 1.00 93.56 207 ASN A O 1
ATOM 1663 N N . ILE A 1 208 ? -7.066 1.057 5.540 1.00 92.88 208 ILE A N 1
ATOM 1664 C CA . ILE A 1 208 ? -7.190 2.257 4.714 1.00 92.88 208 ILE A CA 1
ATOM 1665 C C . ILE A 1 208 ? -5.999 2.332 3.758 1.00 92.88 208 ILE A C 1
ATOM 1667 O O . ILE A 1 208 ? -4.854 2.153 4.206 1.00 92.88 208 ILE A O 1
ATOM 1671 N N . ALA A 1 209 ? -6.244 2.671 2.491 1.00 90.25 209 ALA A N 1
ATOM 1672 C CA . ALA A 1 209 ? -5.211 2.975 1.502 1.00 90.25 209 ALA A CA 1
ATOM 1673 C C . ALA A 1 209 ?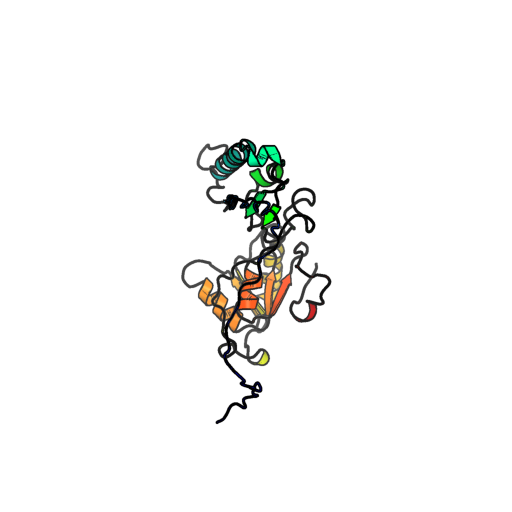 -4.130 3.902 2.081 1.00 90.25 209 ALA A C 1
ATOM 1675 O O . ALA A 1 209 ? -4.379 4.733 2.962 1.00 90.25 209 ALA A O 1
ATOM 1676 N N . GLY A 1 210 ? -2.881 3.692 1.672 1.00 88.56 210 GLY A N 1
ATOM 1677 C CA . GLY A 1 210 ? -1.758 4.553 2.036 1.00 88.56 210 GLY A CA 1
ATOM 1678 C C . GLY A 1 210 ? -1.342 5.411 0.854 1.00 88.56 210 GLY A C 1
ATOM 1679 O O . GLY A 1 210 ? -2.143 5.726 -0.013 1.00 88.56 210 GLY A O 1
ATOM 1680 N N . ASP A 1 211 ? -0.049 5.726 0.775 1.00 87.56 211 ASP A N 1
ATOM 1681 C CA . ASP A 1 211 ? 0.478 6.294 -0.467 1.00 87.56 211 ASP A CA 1
ATOM 1682 C C . ASP A 1 211 ? 0.256 5.285 -1.620 1.00 87.56 211 ASP A C 1
ATOM 1684 O O . ASP A 1 211 ? -0.011 5.674 -2.744 1.00 87.56 211 ASP A O 1
ATOM 1688 N N . THR A 1 212 ? 0.315 3.977 -1.352 1.00 87.00 212 THR A N 1
ATOM 1689 C CA . THR A 1 212 ? -0.025 2.896 -2.296 1.00 87.00 212 THR A CA 1
ATOM 1690 C C . THR A 1 212 ? -1.427 2.331 -2.023 1.00 87.00 212 THR A C 1
ATOM 1692 O O . THR A 1 212 ? -1.851 2.389 -0.861 1.00 87.00 212 THR A O 1
ATOM 1695 N N . PRO A 1 213 ? -2.105 1.744 -3.033 1.00 85.56 213 PRO A N 1
ATOM 1696 C CA . PRO A 1 213 ? -3.419 1.119 -2.850 1.00 85.56 213 PRO A CA 1
ATOM 1697 C C . PRO A 1 213 ? -3.410 0.007 -1.796 1.00 85.56 213 PRO A C 1
ATOM 1699 O O . PRO A 1 213 ? -4.191 0.032 -0.847 1.00 85.56 213 PRO A O 1
ATOM 1702 N N . SER A 1 214 ? -2.448 -0.920 -1.874 1.00 86.44 214 SER A N 1
ATOM 1703 C CA . SER A 1 214 ? -2.318 -1.995 -0.887 1.00 86.44 214 SER A CA 1
ATOM 1704 C C . SER A 1 214 ? -1.416 -1.644 0.307 1.00 86.44 214 SER A C 1
ATOM 1706 O O . SER A 1 214 ? -0.588 -0.721 0.286 1.00 86.44 214 SER A O 1
ATOM 1708 N N . SER A 1 215 ? -1.575 -2.411 1.392 1.00 85.12 215 SER A N 1
ATOM 1709 C CA . SER A 1 215 ? -0.772 -2.318 2.613 1.00 85.12 215 SER A CA 1
ATOM 1710 C C . SER A 1 215 ? -0.633 -3.685 3.287 1.00 85.12 215 SER A C 1
ATOM 1712 O O . SER A 1 215 ? -1.588 -4.458 3.327 1.00 85.12 215 SER A O 1
ATOM 1714 N N . ASN A 1 216 ? 0.510 -3.945 3.939 1.00 88.25 216 ASN A N 1
ATOM 1715 C CA . ASN A 1 216 ? 0.702 -5.134 4.787 1.00 88.25 216 ASN A CA 1
ATOM 1716 C C . ASN A 1 216 ? -0.381 -5.289 5.871 1.00 88.25 216 ASN A C 1
ATOM 1718 O O . ASN A 1 216 ? -0.607 -6.398 6.346 1.00 88.25 216 ASN A O 1
ATOM 1722 N N . ARG A 1 217 ? -1.043 -4.188 6.257 1.00 91.12 217 ARG A N 1
ATOM 1723 C CA . ARG A 1 217 ? -2.027 -4.148 7.346 1.00 91.12 217 ARG A CA 1
ATOM 1724 C C . ARG A 1 217 ? -3.216 -5.075 7.121 1.00 91.12 217 ARG A C 1
ATOM 1726 O O . ARG A 1 217 ? -3.734 -5.595 8.104 1.00 91.12 217 ARG A O 1
ATOM 1733 N N . LEU A 1 218 ? -3.596 -5.332 5.868 1.00 91.62 218 LEU A N 1
ATOM 1734 C CA . LEU A 1 218 ? -4.590 -6.356 5.539 1.00 91.62 218 LEU A CA 1
ATOM 1735 C C . LEU A 1 218 ? -4.194 -7.717 6.132 1.00 91.62 218 LEU A C 1
ATOM 1737 O O . LEU A 1 218 ? -4.955 -8.343 6.862 1.00 91.62 218 LEU A O 1
ATOM 1741 N N . PHE A 1 219 ? -2.954 -8.136 5.888 1.00 91.69 219 PHE A N 1
ATOM 1742 C CA . PHE A 1 219 ? -2.428 -9.410 6.370 1.00 91.69 219 PHE A CA 1
ATOM 1743 C C . PHE A 1 219 ? -2.124 -9.388 7.872 1.00 91.69 219 PHE A C 1
ATOM 1745 O O . PHE A 1 219 ? -2.258 -10.417 8.533 1.00 91.69 219 PHE A O 1
ATOM 1752 N N . ASP A 1 220 ? -1.773 -8.228 8.438 1.00 93.81 220 ASP A N 1
ATOM 1753 C CA . ASP A 1 220 ? -1.649 -8.072 9.893 1.00 93.81 220 ASP A CA 1
ATOM 1754 C C . ASP A 1 220 ? -3.003 -8.243 10.607 1.00 93.81 220 ASP A C 1
ATOM 1756 O O . ASP A 1 220 ? -3.053 -8.805 11.704 1.00 93.81 220 ASP A O 1
ATOM 1760 N N . ALA A 1 221 ? -4.104 -7.785 9.995 1.00 94.38 221 ALA A N 1
ATOM 1761 C CA . ALA A 1 221 ? -5.460 -7.932 10.532 1.00 94.38 221 ALA A CA 1
ATOM 1762 C C . ALA A 1 221 ? -5.859 -9.405 10.579 1.00 94.38 221 ALA A C 1
ATOM 1764 O O . ALA A 1 221 ? -6.219 -9.907 11.646 1.00 94.38 221 ALA A O 1
ATOM 1765 N N . ILE A 1 222 ? -5.642 -10.119 9.472 1.00 92.06 222 ILE A N 1
ATOM 1766 C CA . ILE A 1 222 ? -5.862 -11.565 9.378 1.00 92.06 222 ILE A CA 1
ATOM 1767 C C . ILE A 1 222 ? -5.022 -12.311 10.428 1.00 92.06 222 ILE A C 1
ATOM 1769 O O . ILE A 1 222 ? -5.553 -13.122 11.187 1.00 92.06 222 ILE A O 1
ATOM 1773 N N . ALA A 1 223 ? -3.724 -12.002 10.538 1.00 92.50 223 ALA A N 1
ATOM 1774 C CA . ALA A 1 223 ? -2.831 -12.641 11.511 1.00 92.50 223 ALA A CA 1
ATOM 1775 C C . ALA A 1 223 ? -3.240 -12.379 12.975 1.00 92.50 223 ALA A C 1
ATOM 1777 O O . ALA A 1 223 ? -3.013 -13.229 13.842 1.00 92.50 223 ALA A O 1
ATOM 1778 N N . SER A 1 224 ? -3.869 -11.230 13.236 1.00 93.38 224 SER A N 1
ATOM 1779 C CA . SER A 1 224 ? -4.412 -10.835 14.543 1.00 93.38 224 SER A CA 1
ATOM 1780 C C . SER A 1 224 ? -5.854 -11.306 14.784 1.00 93.38 224 SER A C 1
ATOM 1782 O O . SER A 1 224 ? -6.409 -11.010 15.839 1.00 93.38 224 SER A O 1
ATOM 1784 N N . ARG A 1 225 ? -6.476 -12.021 13.831 1.00 91.12 225 ARG A N 1
ATOM 1785 C CA . ARG A 1 225 ? -7.909 -12.387 13.812 1.00 91.12 225 ARG A CA 1
ATOM 1786 C C . ARG A 1 225 ? -8.889 -11.221 13.856 1.00 91.12 225 ARG A C 1
ATOM 1788 O O . ARG A 1 225 ? -10.027 -11.394 14.281 1.00 91.12 225 ARG A O 1
ATOM 1795 N N . CYS A 1 226 ? -8.463 -10.042 13.456 1.00 93.25 226 CYS A N 1
ATOM 1796 C CA . CYS A 1 226 ? -9.303 -8.860 13.372 1.00 93.25 226 CYS A CA 1
ATOM 1797 C C . CYS A 1 226 ? -9.941 -8.810 11.982 1.00 93.25 226 CYS A C 1
ATOM 1799 O O . CYS A 1 226 ? -9.218 -8.981 11.000 1.00 93.25 226 CYS A O 1
ATOM 1801 N N . VAL A 1 227 ? -11.256 -8.593 11.885 1.00 94.06 227 VAL A N 1
ATOM 1802 C CA . VAL A 1 227 ? -11.947 -8.549 10.587 1.00 94.06 227 VAL A CA 1
ATOM 1803 C C . VAL A 1 227 ? -11.429 -7.334 9.809 1.00 94.06 227 VAL A C 1
ATOM 1805 O O . VAL A 1 227 ? -11.583 -6.206 10.290 1.00 94.06 227 VAL A O 1
ATOM 1808 N N . PRO A 1 228 ? -10.751 -7.513 8.663 1.00 93.81 228 PRO A N 1
ATOM 1809 C CA . PRO A 1 228 ? -10.237 -6.385 7.903 1.00 93.81 228 PRO A CA 1
ATOM 1810 C C . PRO A 1 228 ? -11.384 -5.629 7.223 1.00 93.81 228 PRO A C 1
ATOM 1812 O O . PRO A 1 228 ? -12.240 -6.228 6.577 1.00 93.81 228 PRO A O 1
ATOM 1815 N N . VAL A 1 229 ? -11.364 -4.303 7.337 1.00 94.06 229 VAL A N 1
ATOM 1816 C CA . VAL A 1 229 ? -12.258 -3.398 6.602 1.00 94.06 229 VAL A CA 1
ATOM 1817 C C . VAL A 1 229 ? -11.408 -2.610 5.619 1.00 94.06 229 VAL A C 1
ATOM 1819 O O . VAL A 1 229 ? -10.583 -1.793 6.033 1.00 94.06 229 VAL A O 1
ATOM 1822 N N . ILE A 1 230 ? -11.538 -2.903 4.331 1.00 91.00 230 ILE A N 1
ATOM 1823 C CA . ILE A 1 230 ? -10.742 -2.285 3.273 1.00 91.00 230 ILE A CA 1
ATOM 1824 C C . ILE A 1 230 ? -11.407 -0.980 2.847 1.00 91.00 230 ILE A C 1
ATOM 1826 O O . ILE A 1 230 ? -12.587 -0.950 2.518 1.00 91.00 230 ILE A O 1
ATOM 1830 N N . ILE A 1 231 ? -10.626 0.100 2.856 1.00 90.56 231 ILE A N 1
ATOM 1831 C CA . ILE A 1 231 ? -11.057 1.417 2.376 1.00 90.56 231 ILE A CA 1
ATOM 1832 C C . ILE A 1 231 ? -10.039 1.865 1.331 1.00 90.56 231 ILE A C 1
ATOM 1834 O O . ILE A 1 231 ? -8.996 2.438 1.676 1.00 90.56 231 ILE A O 1
ATOM 1838 N N . SER A 1 232 ? -10.294 1.505 0.077 1.00 86.00 232 SER A N 1
ATOM 1839 C CA . SER A 1 232 ? -9.419 1.757 -1.069 1.00 86.00 232 SER A CA 1
ATOM 1840 C C . SER A 1 232 ? -10.171 1.474 -2.364 1.00 86.00 232 SER A C 1
ATOM 1842 O O . SER A 1 232 ? -10.670 0.368 -2.520 1.00 86.00 232 SER A O 1
ATOM 1844 N N . ASP A 1 233 ? -10.135 2.415 -3.301 1.00 81.62 233 ASP A N 1
ATOM 1845 C CA . ASP A 1 233 ? -10.801 2.278 -4.604 1.00 81.62 233 ASP A CA 1
ATOM 1846 C C . ASP A 1 233 ? -9.915 1.524 -5.622 1.00 81.62 233 ASP A C 1
ATOM 1848 O O . ASP A 1 233 ? -10.402 0.887 -6.545 1.00 81.62 233 ASP A O 1
ATOM 1852 N N . ASP A 1 234 ? -8.591 1.538 -5.415 1.00 80.69 234 ASP A N 1
ATOM 1853 C CA . ASP A 1 234 ? -7.603 1.021 -6.378 1.00 80.69 234 ASP A CA 1
ATOM 1854 C C . ASP A 1 234 ? -6.987 -0.342 -5.981 1.00 80.69 234 ASP A C 1
ATOM 1856 O O . ASP A 1 234 ? -5.890 -0.691 -6.440 1.00 80.69 234 ASP A O 1
ATOM 1860 N N . ILE A 1 235 ? -7.597 -1.081 -5.042 1.00 78.06 235 ILE A N 1
ATOM 1861 C CA . ILE A 1 235 ? -7.075 -2.390 -4.612 1.00 78.06 235 ILE A CA 1
ATOM 1862 C C . ILE A 1 235 ? -7.851 -3.529 -5.273 1.00 78.06 235 ILE A C 1
ATOM 1864 O O . ILE A 1 235 ? -8.948 -3.871 -4.856 1.00 78.06 235 ILE A O 1
ATOM 1868 N N . GLU A 1 236 ? -7.229 -4.164 -6.260 1.00 72.12 236 GLU A N 1
ATOM 1869 C CA . GLU A 1 236 ? -7.742 -5.406 -6.843 1.00 72.12 236 GLU A CA 1
ATOM 1870 C C . GLU A 1 236 ? -7.430 -6.573 -5.898 1.00 72.12 236 GLU A C 1
ATOM 1872 O O . GLU A 1 236 ? -6.267 -6.805 -5.530 1.00 72.12 236 GLU A O 1
ATOM 1877 N N . LEU A 1 237 ? -8.460 -7.306 -5.475 1.00 68.31 237 LEU A N 1
ATOM 1878 C CA . LEU A 1 237 ? -8.286 -8.498 -4.651 1.00 68.31 237 LEU A CA 1
ATOM 1879 C C . LEU A 1 237 ? -8.215 -9.741 -5.544 1.00 68.31 237 LEU A C 1
ATOM 1881 O O . LEU A 1 237 ? -8.987 -9.880 -6.488 1.00 68.31 237 LEU A O 1
ATOM 1885 N N . PRO A 1 238 ? -7.321 -10.703 -5.256 1.00 58.12 238 PRO A N 1
ATOM 1886 C CA . PRO A 1 238 ? -7.430 -11.998 -5.904 1.00 58.12 238 PRO A CA 1
ATOM 1887 C C . PRO A 1 238 ? -8.787 -12.600 -5.514 1.00 58.12 238 PRO A C 1
ATOM 1889 O O . PRO A 1 238 ? -9.108 -12.641 -4.326 1.00 58.12 238 PRO A O 1
ATOM 1892 N N . PHE A 1 239 ? -9.538 -13.081 -6.509 1.00 59.75 239 PHE A N 1
ATOM 1893 C CA . PHE A 1 239 ? -10.869 -13.687 -6.365 1.00 59.75 239 PHE A CA 1
ATOM 1894 C C . PHE A 1 239 ? -12.054 -12.716 -6.185 1.00 59.75 239 PHE A C 1
ATOM 1896 O O . PHE A 1 239 ? -12.949 -13.022 -5.406 1.00 59.75 239 PHE A O 1
ATOM 1903 N N . GLU A 1 240 ? -12.121 -11.606 -6.929 1.00 55.50 240 GLU A N 1
ATOM 1904 C CA . GLU A 1 240 ? -13.336 -10.756 -6.986 1.00 55.50 240 GLU A CA 1
ATOM 1905 C C . GLU A 1 240 ? -14.615 -11.533 -7.368 1.00 55.50 240 GLU A C 1
ATOM 1907 O O . GLU A 1 240 ? -15.706 -11.169 -6.942 1.00 55.50 240 GLU A O 1
ATOM 1912 N N . ASP A 1 241 ? -14.484 -12.654 -8.090 1.00 55.66 241 ASP A N 1
ATOM 1913 C CA . ASP A 1 241 ? -15.603 -13.541 -8.457 1.00 55.66 241 ASP A CA 1
ATOM 1914 C C . ASP A 1 241 ? -16.052 -14.492 -7.328 1.00 55.66 241 ASP A C 1
ATOM 1916 O O . ASP A 1 241 ? -17.026 -15.236 -7.473 1.00 55.66 241 ASP A O 1
ATOM 1920 N N . VAL A 1 242 ? -15.317 -14.538 -6.215 1.00 51.41 242 VAL A N 1
ATOM 1921 C CA . VAL A 1 242 ? -15.701 -15.291 -5.018 1.00 51.41 242 VAL A CA 1
ATOM 1922 C C . VAL A 1 242 ? -16.314 -14.287 -4.054 1.00 51.41 242 VAL A C 1
ATOM 1924 O O . VAL A 1 242 ? -15.709 -13.241 -3.846 1.00 51.41 242 VAL A O 1
ATOM 1927 N N . PRO A 1 243 ? -17.466 -14.572 -3.428 1.00 46.03 243 PRO A N 1
ATOM 1928 C CA . PRO A 1 243 ? -18.057 -13.652 -2.470 1.00 46.03 243 PRO A CA 1
ATOM 1929 C C . PRO A 1 243 ? -17.208 -13.571 -1.185 1.00 46.03 243 PRO A C 1
ATOM 1931 O O . PRO A 1 243 ? -17.462 -14.248 -0.185 1.00 46.03 243 PRO A O 1
ATOM 1934 N N . VAL A 1 244 ? -16.121 -12.791 -1.231 1.00 46.06 244 VAL A N 1
ATOM 1935 C CA . VAL A 1 244 ? -15.225 -12.490 -0.100 1.00 46.06 244 VAL A CA 1
ATOM 1936 C C . VAL A 1 244 ? -15.858 -11.448 0.838 1.00 46.06 244 VAL A C 1
ATOM 1938 O O . VAL A 1 244 ? -15.360 -11.211 1.938 1.00 46.06 244 VAL A O 1
ATOM 1941 N N . ASP A 1 245 ? -17.005 -10.891 0.454 1.00 42.06 245 ASP A N 1
ATOM 1942 C CA . ASP A 1 245 ? -17.881 -9.975 1.193 1.00 42.06 245 ASP A CA 1
ATOM 1943 C C . ASP A 1 245 ? -18.360 -10.527 2.550 1.00 42.06 245 ASP A C 1
ATOM 1945 O O . ASP A 1 245 ? -18.757 -9.760 3.426 1.00 42.06 245 ASP A O 1
ATOM 1949 N N . GLN A 1 246 ? -18.232 -11.835 2.803 1.00 39.69 246 GLN A N 1
ATOM 1950 C CA . GLN A 1 246 ? -18.463 -12.415 4.137 1.00 39.69 246 GLN A CA 1
ATOM 1951 C C . GLN A 1 246 ? -17.241 -12.359 5.075 1.00 39.69 246 GLN A C 1
ATOM 1953 O O . GLN A 1 246 ? -17.371 -12.609 6.274 1.00 39.69 246 GLN A O 1
ATOM 1958 N N . ILE A 1 247 ? -16.047 -12.054 4.558 1.00 45.06 247 ILE A N 1
ATOM 1959 C CA . ILE A 1 247 ? -14.771 -12.063 5.302 1.00 45.06 247 ILE A CA 1
ATOM 1960 C C . ILE A 1 247 ? -14.150 -10.658 5.365 1.00 45.06 247 ILE A C 1
ATOM 1962 O O . ILE A 1 247 ? -13.395 -10.354 6.295 1.00 45.06 247 ILE A O 1
ATOM 1966 N N . VAL A 1 248 ? -14.471 -9.798 4.397 1.00 56.22 248 VAL A N 1
ATOM 1967 C CA . VAL A 1 248 ? -13.889 -8.467 4.228 1.00 56.22 248 VAL A CA 1
ATOM 1968 C C . VAL A 1 248 ? -15.002 -7.469 3.921 1.00 56.22 248 VAL A C 1
ATOM 1970 O O . VAL A 1 248 ? -15.724 -7.628 2.945 1.00 56.22 248 VAL A O 1
ATOM 1973 N N . GLY A 1 249 ? -15.130 -6.426 4.743 1.00 57.59 249 GLY A N 1
ATOM 1974 C CA . GLY A 1 249 ? -15.982 -5.286 4.403 1.00 57.59 249 GLY A CA 1
ATOM 1975 C C . GLY A 1 249 ? -15.208 -4.320 3.511 1.00 57.59 249 GLY A C 1
ATOM 1976 O O . GLY A 1 249 ? -14.152 -3.843 3.933 1.00 57.59 249 GLY A O 1
ATOM 1977 N N . THR A 1 250 ? -15.709 -4.027 2.315 1.00 58.12 250 THR A N 1
ATOM 1978 C CA . THR A 1 250 ? -15.140 -3.003 1.425 1.00 58.12 250 THR A CA 1
ATOM 1979 C C . THR A 1 250 ? -16.002 -1.749 1.488 1.00 58.12 250 THR A C 1
ATOM 1981 O O . THR A 1 250 ? -17.228 -1.834 1.463 1.00 58.12 250 THR A O 1
ATOM 1984 N N . ILE A 1 251 ? -15.365 -0.586 1.605 1.00 61.94 251 ILE A N 1
ATOM 1985 C CA . ILE A 1 251 ? -16.019 0.717 1.478 1.00 61.94 251 ILE A CA 1
ATOM 1986 C C . ILE A 1 251 ? -15.359 1.427 0.299 1.00 61.94 251 ILE A C 1
ATOM 1988 O O . ILE A 1 251 ? -14.205 1.855 0.407 1.00 61.94 251 ILE A O 1
ATOM 1992 N N . GLU A 1 252 ? -16.093 1.509 -0.805 1.00 57.78 252 GLU A N 1
ATOM 1993 C CA . GLU A 1 252 ? -15.782 2.373 -1.947 1.00 57.78 252 GLU A CA 1
ATOM 1994 C C . GLU A 1 252 ? -16.204 3.809 -1.621 1.00 57.78 252 GLU A C 1
ATOM 1996 O O . GLU A 1 252 ? -17.139 4.024 -0.838 1.00 57.78 252 GLU A O 1
ATOM 2001 N N . LYS A 1 253 ? -15.494 4.790 -2.176 1.00 50.62 253 LYS A N 1
ATOM 2002 C CA . LYS A 1 253 ? -15.860 6.206 -2.051 1.00 50.62 253 LYS A CA 1
ATOM 2003 C C . LYS A 1 253 ? -16.620 6.746 -3.246 1.00 50.62 253 LYS A C 1
ATOM 2005 O O . LYS A 1 253 ? -16.288 6.361 -4.385 1.00 50.62 253 LYS A O 1
#

pLDDT: mean 78.51, std 23.21, range [23.02, 98.12]